Protein 7XH4 (pdb70)

Foldseek 3Di:
DAAAEAEAEAAPVAARAAAVRHQCLPVVADQDPPDDDPCVVCVLFAEEEEEPVVVVVCCVVPVPCDPVQVHAYEYEDPDPDDDDPPGNYHYDYDQPVVVLVVRCVSSVRGHYYHPDAAVNQQSCVLVVNHFKYKYKYRHDDPPDHHGRHPHPDDWDWDWDDKDQGPRRIIITMTGT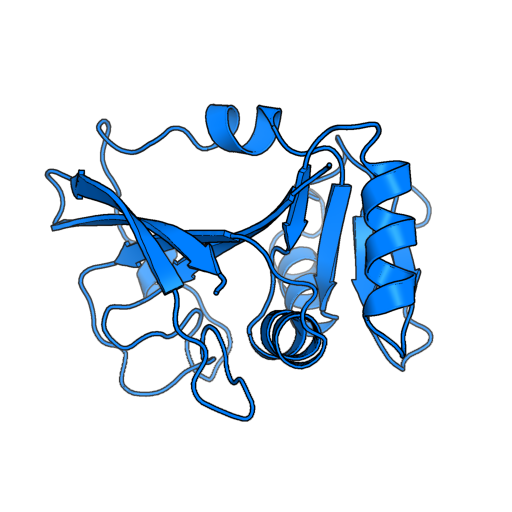D

Secondary structure (DSSP, 8-state):
---EEEEEEEETTSEEE-TTS--HHHHTS---TTSPPHHHHHTTEEEEEEEHHHHHHHHHHSTT--S-TTS-EEEE-SS-----TTS-EEEE-S-HHHHHHHHHHHTTTSEEEEEE-HHHHHHHHHTT---EEEEEEES---SS-EES---SS---EEEEEEEE-TTS-EEEEEEE-

Organism: Pseudomonas fluorescens (NCBI:txid294)

InterPro domains:
  IPR002734 Bacterial bifunctional deaminase-reductase, C-terminal [PF01872] (4-160)
  IPR024072 Dihydrofolate reductase-like domain superfamily [G3DSA:3.40.430.10] (1-170)
  IPR024072 Dihydrofolate reductase-like domain superfamily [SSF53597] (1-171)
  IPR050765 Riboflavin Biosynthesis HTP Reductase [PTHR38011] (3-164)

Structure (mmCIF, N/CA/C/O backbone):
data_7XH4
#
_entry.id   7XH4
#
_cell.length_a   68.727
_cell.length_b   68.727
_cell.length_c   157.286
_cell.angle_alpha   90.000
_cell.angle_beta   90.000
_cell.angle_gamma   120.000
#
_symmetry.space_group_name_H-M   'P 64 2 2'
#
loop_
_entity.id
_entity.type
_entity.pdbx_description
1 polymer 'Uncharacterized protein sfcH'
2 non-polymer 'Safracin A'
3 non-polymer 'NADPH DIHYDRO-NICOTINAMIDE-ADENINE-DINUCLEOTIDE PHOSPHATE'
4 water water
#
loop_
_atom_site.group_PDB
_atom_site.id
_atom_site.type_symbol
_atom_site.label_atom_id
_atom_site.label_alt_id
_atom_site.label_comp_id
_atom_site.label_asym_id
_atom_site.label_entity_id
_atom_site.label_seq_id
_atom_site.pdbx_PDB_ins_code
_atom_site.Cartn_x
_atom_site.Cartn_y
_atom_site.Cartn_z
_atom_site.occupancy
_atom_site.B_iso_or_equiv
_atom_site.auth_seq_id
_atom_site.auth_comp_id
_atom_site.auth_asym_id
_atom_site.auth_atom_id
_atom_site.pdbx_PDB_model_num
ATOM 1 N N . MET A 1 23 ? 41.320 -16.443 -2.548 1.00 57.17 1 MET A N 1
ATOM 2 C CA . MET A 1 23 ? 41.178 -15.130 -3.175 1.00 54.86 1 MET A CA 1
ATOM 3 C C . MET A 1 23 ? 39.707 -14.677 -3.185 1.00 55.11 1 MET A C 1
ATOM 4 O O . MET A 1 23 ? 38.984 -14.896 -2.197 1.00 49.11 1 MET A O 1
ATOM 9 N N . SER A 1 24 ? 39.290 -14.037 -4.285 1.00 51.71 2 SER A N 1
ATOM 10 C CA . SER A 1 24 ? 37.932 -13.518 -4.456 1.00 47.46 2 SER A CA 1
ATOM 11 C C . SER A 1 24 ? 37.084 -14.517 -5.247 1.00 48.97 2 SER A C 1
ATOM 12 O O . SER A 1 24 ? 37.543 -15.055 -6.262 1.00 48.53 2 SER A O 1
ATOM 15 N N . THR A 1 25 ? 35.844 -14.742 -4.793 1.00 41.50 3 THR A N 1
ATOM 16 C CA . THR A 1 25 ? 35.010 -15.857 -5.258 1.00 38.23 3 THR A CA 1
ATOM 17 C C . THR A 1 25 ? 34.138 -15.468 -6.451 1.00 36.26 3 THR A C 1
ATOM 18 O O . THR A 1 25 ? 33.431 -14.453 -6.414 1.00 33.08 3 THR A O 1
ATOM 22 N N . LEU A 1 26 ? 34.166 -16.290 -7.500 1.00 35.63 4 LEU A N 1
ATOM 23 C CA . LEU A 1 26 ? 33.209 -16.164 -8.594 1.00 30.88 4 LEU A CA 1
ATOM 24 C C . LEU A 1 26 ? 32.023 -17.055 -8.245 1.00 33.03 4 LEU A C 1
ATOM 25 O O . LEU A 1 26 ? 32.142 -18.288 -8.261 1.00 33.39 4 LEU A O 1
ATOM 30 N N . VAL A 1 27 ? 30.898 -16.436 -7.879 1.00 25.65 5 VAL A N 1
ATOM 31 C CA . VAL A 1 27 ? 29.734 -17.149 -7.359 1.00 24.21 5 VAL A CA 1
ATOM 32 C C . VAL A 1 27 ? 28.586 -17.028 -8.354 1.00 26.53 5 VAL A C 1
ATOM 33 O O . VAL A 1 27 ? 28.363 -15.960 -8.935 1.00 29.19 5 VAL A O 1
ATOM 37 N N . TYR A 1 28 ? 27.862 -18.129 -8.550 1.00 24.68 6 TYR A N 1
ATOM 38 C CA . TYR A 1 28 ? 26.689 -18.202 -9.419 1.00 23.83 6 TYR A CA 1
ATOM 39 C C . TYR A 1 28 ? 25.474 -18.258 -8.501 1.00 21.96 6 TYR A C 1
ATOM 40 O O . TYR A 1 28 ? 25.097 -19.322 -7.996 1.00 22.80 6 TYR A O 1
ATOM 49 N N . TYR A 1 29 ? 24.885 -17.096 -8.247 1.00 16.88 7 TYR A N 1
ATOM 50 C CA . TYR A 1 29 ? 23.722 -16.997 -7.378 1.00 22.35 7 TYR A CA 1
ATOM 51 C C . TYR A 1 29 ? 22.509 -16.875 -8.283 1.00 24.51 7 TYR A C 1
ATOM 52 O O . TYR A 1 29 ? 22.416 -15.928 -9.078 1.00 19.86 7 TYR A O 1
ATOM 61 N N . VAL A 1 30 ? 21.610 -17.854 -8.202 1.00 22.80 8 VAL A N 1
ATOM 62 C CA . VAL A 1 30 ? 20.559 -18.021 -9.203 1.00 24.93 8 VAL A CA 1
ATOM 63 C C . VAL A 1 30 ? 19.360 -18.693 -8.548 1.00 22.14 8 VAL A C 1
ATOM 64 O O . VAL A 1 30 ? 19.479 -19.333 -7.503 1.00 22.79 8 VAL A O 1
ATOM 68 N N . ALA A 1 31 ? 18.188 -18.519 -9.160 1.00 18.68 9 ALA A N 1
ATOM 69 C CA . ALA A 1 31 ? 16.971 -19.230 -8.785 1.00 22.05 9 ALA A CA 1
ATOM 70 C C . ALA A 1 31 ? 16.574 -20.184 -9.907 1.00 23.36 9 ALA A C 1
ATOM 71 O O . ALA A 1 31 ? 16.586 -19.800 -11.083 1.00 20.42 9 ALA A O 1
ATOM 73 N N . ALA A 1 32 ? 16.205 -21.422 -9.552 1.00 23.44 10 ALA A N 1
ATOM 74 C CA . ALA A 1 32 ? 15.967 -22.459 -10.559 1.00 20.75 10 ALA A CA 1
ATOM 75 C C . ALA A 1 32 ? 14.772 -23.338 -10.191 1.00 24.32 10 ALA A C 1
ATOM 76 O O . ALA A 1 32 ? 14.362 -23.422 -9.031 1.00 21.43 10 ALA A O 1
ATOM 78 N N . THR A 1 33 ? 14.214 -24.008 -11.198 1.00 22.49 11 THR A N 1
ATOM 79 C CA . THR A 1 33 ? 13.117 -24.935 -10.954 1.00 22.03 11 THR A CA 1
ATOM 80 C C . THR A 1 33 ? 13.639 -26.246 -10.364 1.00 21.79 11 THR A C 1
ATOM 81 O O . THR A 1 33 ? 14.843 -26.454 -10.193 1.00 21.08 11 THR A O 1
ATOM 85 N N . LEU A 1 34 ? 12.721 -27.160 -10.051 1.00 23.78 12 LEU A N 1
ATOM 86 C CA . LEU A 1 34 ? 13.164 -28.445 -9.532 1.00 18.44 12 LEU A CA 1
ATOM 87 C C . LEU A 1 34 ? 13.787 -29.298 -10.626 1.00 20.43 12 LEU A C 1
ATOM 88 O O . LEU A 1 34 ? 14.599 -30.176 -10.319 1.00 23.48 12 LEU A O 1
ATOM 93 N N . ASP A 1 35 ? 13.451 -29.055 -11.896 1.00 16.97 13 ASP A N 1
ATOM 94 C CA . ASP A 1 35 ? 14.151 -29.702 -12.995 1.00 23.79 13 ASP A CA 1
ATOM 95 C C . ASP A 1 35 ? 15.248 -28.814 -13.595 1.00 20.17 13 ASP A C 1
ATOM 96 O O . ASP A 1 35 ? 15.605 -28.979 -14.766 1.00 24.47 13 ASP A O 1
ATOM 101 N N . GLY A 1 36 ? 15.802 -27.895 -12.815 1.00 18.99 14 GLY A N 1
ATOM 102 C CA . GLY A 1 36 ? 17.064 -27.260 -13.190 1.00 17.98 14 GLY A CA 1
ATOM 103 C C . GLY A 1 36 ? 16.990 -26.263 -14.321 1.00 22.74 14 GLY A C 1
ATOM 104 O O . GLY A 1 36 ? 17.918 -26.196 -15.142 1.00 22.86 14 GLY A O 1
ATOM 105 N N . TYR A 1 37 ? 15.913 -25.474 -14.377 1.00 24.19 15 TYR A N 1
ATOM 106 C CA . TYR A 1 37 ? 15.701 -24.461 -15.401 1.00 26.06 15 TYR A CA 1
ATOM 107 C C . TYR A 1 37 ? 15.618 -23.083 -14.757 1.00 24.42 15 TYR A C 1
ATOM 108 O O . TYR A 1 37 ? 14.967 -22.910 -13.719 1.00 22.45 15 TYR A O 1
ATOM 117 N N . ILE A 1 38 ? 16.277 -22.098 -15.377 1.00 26.89 16 ILE A N 1
ATOM 118 C CA . ILE A 1 38 ? 16.286 -20.745 -14.829 1.00 24.29 16 ILE A CA 1
ATOM 119 C C . ILE A 1 38 ? 15.360 -19.814 -15.583 1.00 26.75 16 ILE A C 1
ATOM 120 O O . ILE A 1 38 ? 15.208 -18.644 -15.185 1.00 27.66 16 ILE A O 1
ATOM 125 N N . ALA A 1 39 ? 14.706 -20.305 -16.639 1.00 25.41 17 ALA A N 1
ATOM 126 C CA . ALA A 1 39 ? 13.608 -19.605 -17.308 1.00 27.40 17 ALA A CA 1
ATOM 127 C C . ALA A 1 39 ? 12.884 -20.589 -18.212 1.00 23.45 17 ALA A C 1
ATOM 128 O O . ALA A 1 39 ? 13.465 -21.579 -18.668 1.00 22.33 17 ALA A O 1
ATOM 130 N N . THR A 1 40 ? 11.615 -20.290 -18.490 1.00 27.55 18 THR A N 1
ATOM 131 C CA . THR A 1 40 ? 10.934 -21.027 -19.543 1.00 29.70 18 THR A CA 1
ATOM 132 C C . THR A 1 40 ? 11.683 -20.875 -20.872 1.00 37.01 18 THR A C 1
ATOM 133 O O . THR A 1 40 ? 12.545 -20.005 -21.057 1.00 31.39 18 THR A O 1
ATOM 137 N N . GLN A 1 41 ? 11.325 -21.744 -21.811 1.00 33.32 19 GLN A N 1
ATOM 138 C CA . GLN A 1 41 ? 11.907 -21.726 -23.141 1.00 34.52 19 GLN A CA 1
ATOM 139 C C . GLN A 1 41 ? 11.658 -20.389 -23.844 1.00 36.34 19 GLN A C 1
ATOM 140 O O . GLN A 1 41 ? 12.436 -19.994 -24.726 1.00 29.63 19 GLN A O 1
ATOM 146 N N . GLN A 1 42 ? 10.614 -19.670 -23.438 1.00 32.38 20 GLN A N 1
ATOM 147 C CA . GLN A 1 42 ? 10.296 -18.333 -23.930 1.00 37.09 20 GLN A CA 1
ATOM 148 C C . GLN A 1 42 ? 10.909 -17.223 -23.072 1.00 36.29 20 GLN A C 1
ATOM 149 O O . GLN A 1 42 ? 10.481 -16.067 -23.178 1.00 32.67 20 GLN A O 1
ATOM 155 N N . HIS A 1 43 ? 11.876 -17.555 -22.212 1.00 32.96 21 HIS A N 1
ATOM 156 C CA . HIS A 1 43 ? 12.588 -16.575 -21.379 1.00 31.18 21 HIS A CA 1
ATOM 157 C C . HIS A 1 43 ? 11.637 -15.803 -20.459 1.00 32.65 21 HIS A C 1
ATOM 158 O O . HIS A 1 43 ? 11.714 -14.581 -20.327 1.00 32.94 21 HIS A O 1
ATOM 165 N N . LYS A 1 44 ? 10.734 -16.523 -19.804 1.00 30.30 22 LYS A N 1
ATOM 166 C CA . LYS A 1 44 ? 9.792 -15.937 -18.863 1.00 32.38 22 LYS A CA 1
ATOM 167 C C . LYS A 1 44 ? 10.063 -16.483 -17.467 1.00 32.79 22 LYS A C 1
ATOM 168 O O . LYS A 1 44 ? 10.585 -17.590 -17.311 1.00 31.01 22 LYS A O 1
ATOM 174 N N . LEU A 1 45 ? 9.706 -15.699 -16.450 1.00 27.92 23 LEU A N 1
ATOM 175 C CA . LEU A 1 45 ? 9.956 -16.075 -15.062 1.00 30.56 23 LEU A CA 1
ATOM 176 C C . LEU A 1 45 ? 8.691 -16.048 -14.221 1.00 32.25 23 LEU A C 1
ATOM 177 O O . LEU A 1 45 ? 8.763 -15.813 -13.010 1.00 31.36 23 LEU A O 1
ATOM 182 N N . ASP A 1 46 ? 7.536 -16.320 -14.842 1.00 30.65 24 ASP A N 1
ATOM 183 C CA . ASP A 1 46 ? 6.279 -16.355 -14.098 1.00 34.46 24 ASP A CA 1
ATOM 184 C C . ASP A 1 46 ? 6.353 -17.343 -12.931 1.00 34.53 24 ASP A C 1
ATOM 185 O O . ASP A 1 46 ? 5.991 -17.003 -11.796 1.00 34.94 24 ASP A O 1
ATOM 190 N N . TRP A 1 47 ? 6.858 -18.561 -13.181 1.00 30.15 25 TRP A N 1
ATOM 191 C CA . TRP A 1 47 ? 7.041 -19.546 -12.112 1.00 33.09 25 TRP A CA 1
ATOM 192 C C . TRP A 1 47 ? 7.893 -18.999 -10.965 1.00 30.99 25 TRP A C 1
ATOM 193 O O . TRP A 1 47 ? 7.701 -19.381 -9.809 1.00 31.36 25 TRP A O 1
ATOM 204 N N . LEU A 1 48 ? 8.840 -18.113 -11.265 1.00 32.41 26 LEU A N 1
ATOM 205 C CA . LEU A 1 48 ? 9.661 -17.490 -10.229 1.00 31.74 26 LEU A CA 1
ATOM 206 C C . LEU A 1 48 ? 8.930 -16.322 -9.562 1.00 34.58 26 LEU A C 1
ATOM 207 O O . LEU A 1 48 ? 8.576 -16.389 -8.378 1.00 34.14 26 LEU A O 1
ATOM 212 N N . GLU A 1 49 ? 8.674 -15.250 -10.323 1.00 32.72 27 GLU A N 1
ATOM 213 C CA . GLU A 1 49 ? 8.144 -14.010 -9.751 1.00 40.83 27 GLU A CA 1
ATOM 214 C C . GLU A 1 49 ? 6.788 -14.181 -9.073 1.00 39.54 27 GLU A C 1
ATOM 215 O O . GLU A 1 49 ? 6.450 -13.370 -8.203 1.00 45.95 27 GLU A O 1
ATOM 221 N N . ASN A 1 50 ? 6.011 -15.207 -9.431 1.00 37.60 28 ASN A N 1
ATOM 222 C CA . ASN A 1 50 ? 4.695 -15.429 -8.835 1.00 42.72 28 ASN A CA 1
ATOM 223 C C . ASN A 1 50 ? 4.751 -16.278 -7.567 1.00 42.44 28 ASN A C 1
ATOM 224 O O . ASN A 1 50 ? 3.700 -16.653 -7.035 1.00 41.23 28 ASN A O 1
ATOM 229 N N . PHE A 1 51 ? 5.944 -16.599 -7.083 1.00 40.70 29 PHE A N 1
ATOM 230 C CA . PHE A 1 51 ? 6.117 -17.489 -5.948 1.00 37.50 29 PHE A CA 1
ATOM 231 C C . PHE A 1 51 ? 6.637 -16.703 -4.748 1.00 36.86 29 PHE A C 1
ATOM 232 O O . PHE A 1 51 ? 7.616 -15.956 -4.862 1.00 33.65 29 PHE A O 1
ATOM 240 N N . ALA A 1 52 ? 5.986 -16.879 -3.598 1.00 34.79 30 ALA A N 1
ATOM 241 C CA . ALA A 1 52 ? 6.345 -16.156 -2.378 1.00 34.96 30 ALA A CA 1
ATOM 242 C C . ALA A 1 52 ? 7.368 -16.990 -1.611 1.00 35.47 30 ALA A C 1
ATOM 243 O O . ALA A 1 52 ? 7.029 -18.025 -1.028 1.00 31.97 30 ALA A O 1
ATOM 245 N N . LEU A 1 53 ? 8.636 -16.553 -1.635 1.00 27.77 31 LEU A N 1
ATOM 246 C CA . LEU A 1 53 ? 9.687 -17.316 -0.971 1.00 33.57 31 LEU A CA 1
ATOM 247 C C . LEU A 1 53 ? 9.395 -17.474 0.508 1.00 34.63 31 LEU A C 1
ATOM 248 O O . LEU A 1 53 ? 9.593 -18.558 1.078 1.00 32.53 31 LEU A O 1
ATOM 253 N N . GLY A 1 54 ? 8.946 -16.406 1.152 1.00 26.75 32 GLY A N 1
ATOM 254 C CA . GLY A 1 54 ? 8.694 -16.409 2.567 1.00 33.84 32 GLY A CA 1
ATOM 255 C C . GLY A 1 54 ? 9.722 -15.594 3.351 1.00 41.91 32 GLY A C 1
ATOM 256 O O . GLY A 1 54 ? 10.844 -15.343 2.882 1.00 38.10 32 GLY A O 1
ATOM 257 N N . ASP A 1 55 ? 9.317 -15.210 4.559 1.00 43.10 33 ASP A N 1
ATOM 258 C CA . ASP A 1 55 ? 10.150 -14.399 5.450 1.00 45.95 33 ASP A CA 1
ATOM 259 C C . ASP A 1 55 ? 11.437 -15.103 5.854 1.00 43.35 33 ASP A C 1
ATOM 260 O O . ASP A 1 55 ? 12.437 -14.438 6.157 1.00 42.55 33 ASP A O 1
ATOM 265 N N . ASP A 1 56 ? 11.430 -16.435 5.902 1.00 38.79 34 ASP A N 1
ATOM 266 C CA . ASP A 1 56 ? 12.588 -17.168 6.385 1.00 37.81 34 ASP A CA 1
ATOM 267 C C . ASP A 1 56 ? 13.657 -17.362 5.315 1.00 35.35 34 ASP A C 1
ATOM 268 O O . ASP A 1 56 ? 14.624 -18.093 5.562 1.00 30.95 34 ASP A O 1
ATOM 273 N N . ALA A 1 57 ? 13.517 -16.723 4.152 1.00 35.13 35 ALA A N 1
ATOM 274 C CA . ALA A 1 57 ? 14.526 -16.834 3.108 1.00 33.30 35 ALA A CA 1
ATOM 275 C C . ALA A 1 57 ? 15.755 -16.005 3.464 1.00 31.71 35 ALA A C 1
ATOM 276 O O . ALA A 1 57 ? 15.689 -15.055 4.245 1.00 38.01 35 ALA A O 1
ATOM 278 N N . THR A 1 58 ? 16.894 -16.384 2.892 1.00 31.48 36 THR A N 1
ATOM 279 C CA . THR A 1 58 ? 18.089 -15.560 3.028 1.00 34.50 36 THR A CA 1
ATOM 280 C C . THR A 1 58 ? 17.872 -14.239 2.299 1.00 33.88 36 THR A C 1
ATOM 281 O O . THR A 1 58 ? 17.507 -14.230 1.119 1.00 33.24 36 THR A O 1
ATOM 285 N N . ALA A 1 59 ? 18.090 -13.126 3.003 1.00 36.46 37 ALA A N 1
ATOM 286 C CA . ALA A 1 59 ? 17.812 -11.805 2.437 1.00 36.81 37 ALA A CA 1
ATOM 287 C C . ALA A 1 59 ? 18.671 -11.539 1.208 1.00 29.61 37 ALA A C 1
ATOM 288 O O . ALA A 1 59 ? 19.867 -11.835 1.181 1.00 30.83 37 ALA A O 1
ATOM 290 N N . TYR A 1 60 ? 18.042 -10.982 0.177 1.00 33.89 38 TYR A N 1
ATOM 291 C CA . TYR A 1 60 ? 18.788 -10.599 -1.015 1.00 35.76 38 TYR A CA 1
ATOM 292 C C . TYR A 1 60 ? 19.939 -9.647 -0.669 1.00 30.38 38 TYR A C 1
ATOM 293 O O . TYR A 1 60 ? 21.071 -9.842 -1.124 1.00 28.42 38 TYR A O 1
ATOM 302 N N . ASP A 1 61 ? 19.666 -8.623 0.158 1.00 35.35 39 ASP A N 1
ATOM 303 C CA . ASP A 1 61 ? 20.686 -7.630 0.517 1.00 31.73 39 ASP A CA 1
ATOM 304 C C . ASP A 1 61 ? 21.927 -8.289 1.099 1.00 33.96 39 ASP A C 1
ATOM 305 O O . ASP A 1 61 ? 23.058 -7.917 0.749 1.00 35.81 39 ASP A O 1
ATOM 310 N N . ASP A 1 62 ? 21.737 -9.259 2.007 1.00 33.01 40 ASP A N 1
ATOM 311 C CA . ASP A 1 62 ? 22.876 -9.872 2.690 1.00 29.36 40 ASP A CA 1
ATOM 312 C C . ASP A 1 62 ? 23.794 -10.575 1.701 1.00 31.04 40 ASP A C 1
ATOM 313 O O . ASP A 1 62 ? 25.014 -10.586 1.892 1.00 36.13 40 ASP A O 1
ATOM 318 N N . PHE A 1 63 ? 23.234 -11.171 0.638 1.00 33.64 41 PHE A N 1
ATOM 319 C CA . PHE A 1 63 ? 24.095 -11.726 -0.403 1.00 30.58 41 PHE A CA 1
ATOM 320 C C . PHE A 1 63 ? 24.715 -10.620 -1.247 1.00 29.03 41 PHE A C 1
ATOM 321 O O . PHE A 1 63 ? 25.916 -10.665 -1.563 1.00 26.90 41 PHE A O 1
ATOM 329 N N . TYR A 1 64 ? 23.903 -9.630 -1.643 1.00 27.31 42 TYR A N 1
ATOM 330 C CA . TYR A 1 64 ? 24.389 -8.596 -2.557 1.00 33.62 42 TYR A CA 1
ATOM 331 C C . TYR A 1 64 ? 25.476 -7.741 -1.908 1.00 23.02 42 TYR A C 1
ATOM 332 O O . TYR A 1 64 ? 26.417 -7.320 -2.584 1.00 24.48 42 TYR A O 1
ATOM 341 N N . GLN A 1 65 ? 25.374 -7.497 -0.595 1.00 25.61 43 GLN A N 1
ATOM 342 C CA . GLN A 1 65 ? 26.460 -6.841 0.142 1.00 30.84 43 GLN A CA 1
ATOM 343 C C . GLN A 1 65 ? 27.831 -7.478 -0.124 1.00 33.46 43 GLN A C 1
ATOM 344 O O . GLN A 1 65 ? 28.839 -6.765 -0.144 1.00 30.12 43 GLN A O 1
ATOM 350 N N . THR A 1 66 ? 27.901 -8.808 -0.329 1.00 26.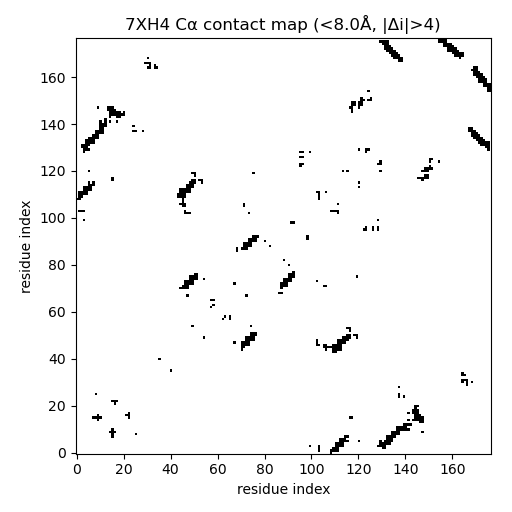88 44 THR A N 1
ATOM 351 C CA . THR A 1 66 ? 29.201 -9.451 -0.550 1.00 23.64 44 THR A CA 1
ATOM 352 C C . THR A 1 66 ? 29.718 -9.286 -1.979 1.00 26.22 44 THR A C 1
ATOM 353 O O . THR A 1 66 ? 30.827 -9.730 -2.273 1.00 28.54 44 THR A O 1
ATOM 357 N N . ILE A 1 67 ? 28.970 -8.626 -2.864 1.00 28.70 45 ILE A N 1
ATOM 358 C CA . ILE A 1 67 ? 29.270 -8.582 -4.292 1.00 26.66 45 ILE A CA 1
ATOM 359 C C . ILE A 1 67 ? 29.958 -7.258 -4.624 1.00 31.67 45 ILE A C 1
ATOM 360 O O . ILE A 1 67 ? 29.553 -6.194 -4.136 1.00 34.21 45 ILE A O 1
ATOM 365 N N . GLY A 1 68 ? 30.983 -7.314 -5.480 1.00 30.18 46 GLY A N 1
ATOM 366 C CA . GLY A 1 68 ? 31.700 -6.125 -5.897 1.00 25.66 46 GLY A CA 1
ATOM 367 C C . GLY A 1 68 ? 31.674 -5.900 -7.394 1.00 32.69 46 GLY A C 1
ATOM 368 O O . GLY A 1 68 ? 31.949 -4.796 -7.888 1.00 32.59 46 GLY A O 1
ATOM 369 N N . ALA A 1 69 ? 31.330 -6.953 -8.129 1.00 28.12 47 ALA A N 1
ATOM 370 C CA . ALA A 1 69 ? 31.098 -6.855 -9.561 1.00 29.40 47 ALA A CA 1
ATOM 371 C C . ALA A 1 69 ? 30.033 -7.881 -9.950 1.00 32.62 47 ALA A C 1
ATOM 372 O O . ALA A 1 69 ? 29.785 -8.850 -9.224 1.00 26.40 47 ALA A O 1
ATOM 374 N N . VAL A 1 70 ? 29.382 -7.650 -11.095 1.00 32.92 48 VAL A N 1
ATOM 375 C CA . VAL A 1 70 ? 28.477 -8.634 -11.687 1.00 26.75 48 VAL A CA 1
ATOM 376 C C . VAL A 1 70 ? 28.974 -8.947 -13.089 1.00 29.77 48 VAL A C 1
ATOM 377 O O . VAL A 1 70 ? 29.562 -8.081 -13.750 1.00 32.46 48 VAL A O 1
ATOM 381 N N . VAL A 1 71 ? 28.813 -10.217 -13.502 1.00 31.18 49 VAL A N 1
ATOM 382 C CA . VAL A 1 71 ? 29.037 -10.689 -14.868 1.00 29.49 49 VAL A CA 1
ATOM 383 C C . VAL A 1 71 ? 27.760 -11.356 -15.389 1.00 33.06 49 VAL A C 1
ATOM 384 O O . VAL A 1 71 ? 26.990 -11.954 -14.630 1.00 30.85 49 VAL A O 1
ATOM 388 N N . MET A 1 72 ? 27.560 -11.262 -16.706 1.00 30.91 50 MET A N 1
ATOM 389 C CA . MET A 1 72 ? 26.319 -11.589 -17.398 1.00 29.07 50 MET A CA 1
ATOM 390 C C . MET A 1 72 ? 26.627 -11.954 -18.831 1.00 33.39 50 MET A C 1
ATOM 391 O O . MET A 1 72 ? 27.552 -11.397 -19.435 1.00 33.84 50 MET A O 1
ATOM 396 N N . GLY A 1 73 ? 25.768 -12.822 -19.400 1.00 33.56 51 GLY A N 1
ATOM 397 C CA . GLY A 1 73 ? 25.677 -12.964 -20.839 1.00 33.40 51 GLY A CA 1
ATOM 398 C C . GLY A 1 73 ? 24.670 -11.985 -21.451 1.00 31.25 51 GLY A C 1
ATOM 399 O O . GLY A 1 73 ? 23.848 -11.384 -20.761 1.00 26.27 51 GLY A O 1
ATOM 400 N N . SER A 1 74 ? 24.741 -11.856 -22.782 1.00 35.26 52 SER A N 1
ATOM 401 C CA . SER A 1 74 ? 23.972 -10.824 -23.473 1.00 35.61 52 SER A CA 1
ATOM 402 C C . SER A 1 74 ? 22.475 -11.075 -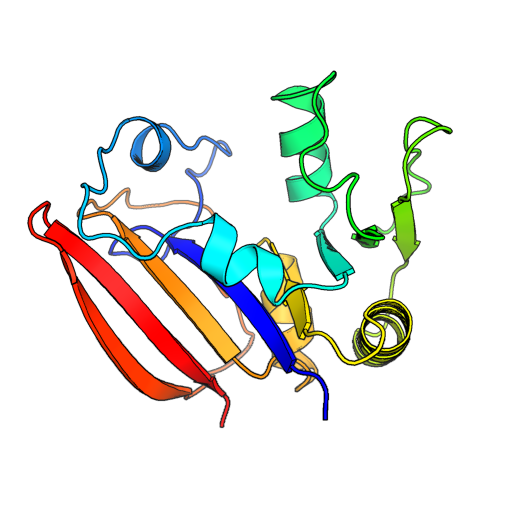23.389 1.00 35.49 52 SER A C 1
ATOM 403 O O . SER A 1 74 ? 21.689 -10.115 -23.342 1.00 35.86 52 SER A O 1
ATOM 406 N N . GLN A 1 75 ? 22.056 -12.346 -23.344 1.00 35.28 53 GLN A N 1
ATOM 407 C CA . GLN A 1 75 ? 20.628 -12.639 -23.265 1.00 31.27 53 GLN A CA 1
ATOM 408 C C . GLN A 1 75 ? 20.044 -12.186 -21.937 1.00 31.17 53 GLN A C 1
ATOM 409 O O . GLN A 1 75 ? 18.924 -11.658 -21.893 1.00 32.22 53 GLN A O 1
ATOM 415 N N . THR A 1 76 ? 20.772 -12.408 -20.834 1.00 30.01 54 THR A N 1
ATOM 416 C CA . THR A 1 76 ? 20.308 -11.917 -19.535 1.00 29.65 54 THR A CA 1
ATOM 417 C C . THR A 1 76 ? 20.337 -10.389 -19.476 1.00 30.46 54 THR A C 1
ATOM 418 O O . THR A 1 76 ? 19.442 -9.767 -18.891 1.00 28.97 54 THR A O 1
ATOM 422 N N . TYR A 1 77 ? 21.364 -9.769 -20.069 1.00 28.73 55 TYR A N 1
ATOM 423 C CA . TYR A 1 77 ? 21.410 -8.310 -20.157 1.00 36.39 55 TYR A CA 1
ATOM 424 C C . TYR A 1 77 ? 20.170 -7.764 -20.854 1.00 35.13 55 TYR A C 1
ATOM 425 O O . TYR A 1 77 ? 19.519 -6.836 -20.354 1.00 36.15 55 TYR A O 1
ATOM 434 N N . GLU A 1 78 ? 19.826 -8.331 -22.018 1.00 34.61 56 GLU A N 1
ATOM 435 C CA . GLU A 1 78 ? 18.681 -7.826 -22.771 1.00 33.39 56 GLU A CA 1
ATOM 436 C C . GLU A 1 78 ? 17.379 -8.063 -22.028 1.00 34.73 56 GLU A C 1
ATOM 437 O O . GLU A 1 78 ? 16.456 -7.243 -22.119 1.00 36.50 56 GLU A O 1
ATOM 443 N N . TRP A 1 79 ? 17.292 -9.157 -21.266 1.00 31.52 57 TRP A N 1
ATOM 444 C CA . TRP A 1 79 ? 16.103 -9.386 -20.456 1.00 31.29 5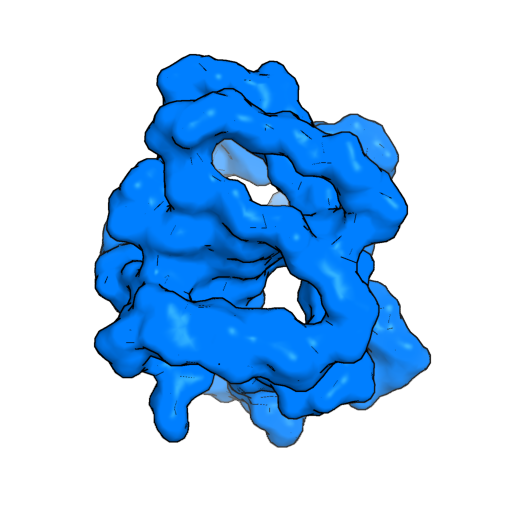7 TRP A CA 1
ATOM 445 C C . TRP A 1 79 ? 15.912 -8.275 -19.433 1.00 35.63 57 TRP A C 1
ATOM 446 O O . TRP A 1 79 ? 14.783 -7.824 -19.196 1.00 35.97 57 TRP A O 1
ATOM 457 N N . ILE A 1 80 ? 16.997 -7.829 -18.797 1.00 36.48 58 ILE A N 1
ATOM 458 C CA . ILE A 1 80 ? 16.845 -6.838 -17.736 1.00 34.70 58 ILE A CA 1
ATOM 459 C C . ILE A 1 80 ? 16.478 -5.485 -18.332 1.00 40.40 58 ILE A C 1
ATOM 460 O O . ILE A 1 80 ? 15.620 -4.763 -17.802 1.00 32.30 58 ILE A O 1
ATOM 465 N N . MET A 1 81 ? 17.097 -5.137 -19.464 1.00 39.60 59 MET A N 1
ATOM 466 C CA . MET A 1 81 ? 16.831 -3.845 -20.085 1.00 37.86 59 MET A CA 1
ATOM 467 C C . MET A 1 81 ? 15.428 -3.789 -20.675 1.00 39.81 59 MET A C 1
ATOM 468 O O . MET A 1 81 ? 14.750 -2.762 -20.571 1.00 39.51 59 MET A O 1
ATOM 473 N N . SER A 1 82 ? 14.951 -4.896 -21.256 1.00 39.30 60 SER A N 1
ATOM 474 C CA . SER A 1 82 ? 13.577 -4.908 -21.746 1.00 38.33 60 SER A CA 1
ATOM 475 C C . SER A 1 82 ? 12.560 -4.968 -20.600 1.00 41.13 60 SER A C 1
ATOM 476 O O . SER A 1 82 ? 11.468 -4.394 -20.720 1.00 42.66 60 SER A O 1
ATOM 479 N N . ASN A 1 83 ? 12.904 -5.594 -19.465 1.00 37.23 61 ASN A N 1
ATOM 480 C CA . ASN A 1 83 ? 11.939 -5.764 -18.381 1.00 35.00 61 ASN A CA 1
ATOM 481 C C . ASN A 1 83 ? 12.025 -4.713 -17.280 1.00 44.08 61 ASN A C 1
ATOM 482 O O . ASN A 1 83 ? 11.030 -4.500 -16.576 1.00 49.76 61 ASN A O 1
ATOM 487 N N . ALA A 1 84 ? 13.177 -4.075 -17.093 1.00 39.67 62 ALA A N 1
ATOM 488 C CA . ALA A 1 84 ? 13.301 -2.908 -16.217 1.00 43.30 62 ALA A CA 1
ATOM 489 C C . ALA A 1 84 ? 14.161 -1.883 -16.949 1.00 46.52 62 ALA A C 1
ATOM 490 O O . ALA A 1 84 ? 15.361 -1.728 -16.676 1.00 44.98 62 ALA A O 1
ATOM 492 N N . PRO A 1 85 ? 13.582 -1.174 -17.923 1.00 49.26 63 PRO A N 1
ATOM 493 C CA . PRO A 1 85 ? 14.408 -0.273 -18.744 1.00 47.97 63 PRO A CA 1
ATOM 494 C C . PRO A 1 85 ? 14.911 0.945 -17.993 1.00 48.29 63 PRO A C 1
ATOM 495 O O . PRO A 1 85 ? 16.000 1.438 -18.318 1.00 53.72 63 PRO A O 1
ATOM 499 N N . ASP A 1 86 ? 14.174 1.438 -16.998 1.00 44.04 64 ASP A N 1
ATOM 500 C CA . ASP A 1 86 ? 14.578 2.628 -16.256 1.00 50.45 64 ASP A CA 1
ATOM 501 C C . ASP A 1 86 ? 15.151 2.316 -14.879 1.00 49.39 64 ASP A C 1
ATOM 502 O O . ASP A 1 86 ? 15.445 3.243 -14.120 1.00 51.38 64 ASP A O 1
ATOM 507 N N . ASP A 1 87 ? 15.322 1.041 -14.534 1.00 45.17 65 ASP A N 1
ATOM 508 C CA . ASP A 1 87 ? 15.707 0.635 -13.197 1.00 38.89 65 ASP A CA 1
ATOM 509 C C . ASP A 1 87 ? 16.747 -0.485 -13.309 1.00 39.27 65 ASP A C 1
ATOM 510 O O . ASP A 1 87 ? 16.509 -1.645 -12.987 1.00 39.50 65 ASP A O 1
ATOM 515 N N . TRP A 1 88 ? 17.914 -0.145 -13.819 1.00 37.33 66 TRP A N 1
ATOM 516 C CA . TRP A 1 88 ? 19.034 -1.062 -13.754 1.00 38.26 66 TRP A CA 1
ATOM 517 C C . TRP A 1 88 ? 19.257 -1.480 -12.292 1.00 36.05 66 TRP A C 1
ATOM 518 O O . TRP A 1 88 ? 19.202 -0.628 -11.402 1.00 38.82 66 TRP A O 1
ATOM 529 N N . PRO A 1 89 ? 19.453 -2.773 -12.019 1.00 38.40 67 PRO A N 1
ATOM 530 C CA . PRO A 1 89 ? 19.512 -3.226 -10.619 1.00 33.30 67 PRO A CA 1
ATOM 531 C C . PRO A 1 89 ? 20.900 -3.196 -10.020 1.00 30.51 67 PRO A C 1
ATOM 532 O O . PRO A 1 89 ? 21.032 -3.266 -8.794 1.00 31.43 67 PRO A O 1
ATOM 536 N N . TYR A 1 90 ? 21.930 -3.133 -10.861 1.00 28.53 68 TYR A N 1
ATOM 537 C CA . TYR A 1 90 ? 23.323 -3.179 -10.418 1.00 36.15 68 TYR A CA 1
ATOM 538 C C . TYR A 1 90 ? 24.075 -1.863 -10.662 1.00 36.22 68 TYR A C 1
ATOM 539 O O . TYR A 1 90 ? 25.247 -1.864 -11.037 1.00 32.31 68 TYR A O 1
ATOM 548 N N . GLN A 1 91 ? 23.422 -0.720 -10.429 1.00 34.63 69 GLN A N 1
ATOM 549 C CA . GLN A 1 91 ? 24.137 0.553 -10.507 1.00 38.94 69 GLN A CA 1
ATOM 550 C C . GLN A 1 91 ? 25.204 0.687 -9.431 1.00 40.79 69 GLN A C 1
ATOM 551 O O . GLN A 1 91 ? 26.179 1.427 -9.624 1.00 39.90 69 GLN A O 1
ATOM 557 N N . ASP A 1 92 ? 25.034 -0.017 -8.308 1.00 42.43 70 ASP A N 1
ATOM 558 C CA . ASP A 1 92 ? 25.950 0.001 -7.175 1.00 43.26 70 ASP A CA 1
ATOM 559 C C . ASP A 1 92 ? 27.282 -0.689 -7.443 1.00 42.34 70 ASP A C 1
ATOM 560 O O . ASP A 1 92 ? 28.182 -0.547 -6.610 1.00 42.87 70 ASP A O 1
ATOM 565 N N . VAL A 1 93 ? 27.446 -1.405 -8.561 1.00 38.63 71 VAL A N 1
ATOM 566 C CA . VAL A 1 93 ? 28.683 -2.143 -8.859 1.00 34.12 71 VAL A CA 1
ATOM 567 C C . VAL A 1 93 ? 29.003 -2.065 -10.346 1.00 30.41 71 VAL A C 1
ATOM 568 O O . VAL A 1 93 ? 28.085 -1.939 -11.166 1.00 32.00 71 VAL A O 1
ATOM 572 N N . PRO A 1 94 ? 30.270 -2.188 -10.747 1.00 33.32 72 PRO A N 1
ATOM 573 C CA . PRO A 1 94 ? 30.573 -2.397 -12.172 1.00 31.02 72 PRO A CA 1
ATOM 574 C C . PRO A 1 94 ? 29.976 -3.698 -12.698 1.00 36.28 72 PRO A C 1
ATOM 575 O O . PRO A 1 94 ? 29.753 -4.654 -11.949 1.00 30.03 72 PRO A O 1
ATOM 579 N N . ALA A 1 95 ? 29.757 -3.732 -14.018 1.00 37.85 73 ALA A N 1
ATOM 580 C CA . ALA A 1 95 ? 29.005 -4.786 -14.691 1.00 34.91 73 ALA A CA 1
ATOM 581 C C . ALA A 1 95 ? 29.692 -5.148 -15.996 1.00 34.94 73 ALA A C 1
ATOM 582 O O . ALA A 1 95 ? 29.993 -4.259 -16.797 1.00 37.86 73 ALA A O 1
ATOM 584 N N . PHE A 1 96 ? 29.905 -6.448 -16.222 1.00 33.71 74 PHE A N 1
ATOM 585 C CA . PHE A 1 96 ? 30.522 -6.965 -17.442 1.00 34.12 74 PHE A CA 1
ATOM 586 C C . PHE A 1 96 ? 29.541 -7.870 -18.184 1.00 35.52 74 PHE A C 1
ATOM 587 O O . PHE A 1 96 ? 29.092 -8.887 -17.647 1.00 35.29 74 PHE A O 1
ATOM 595 N N . VAL A 1 97 ? 29.220 -7.506 -19.420 1.00 35.50 75 VAL A N 1
ATOM 596 C CA . VAL A 1 97 ? 28.283 -8.244 -20.255 1.00 34.41 75 VAL A CA 1
ATOM 597 C C . VAL A 1 97 ? 29.083 -8.892 -21.372 1.00 39.95 75 VAL A C 1
ATOM 598 O O . VAL A 1 97 ? 29.889 -8.224 -22.032 1.00 37.82 75 VAL A O 1
ATOM 602 N N . MET A 1 98 ? 28.886 -10.191 -21.570 1.00 37.88 76 MET A N 1
ATOM 603 C CA . MET A 1 98 ? 29.600 -10.885 -22.627 1.00 35.52 76 MET A CA 1
ATOM 604 C C . MET A 1 98 ? 28.752 -10.957 -23.882 1.00 38.37 76 MET A C 1
ATOM 605 O O . MET A 1 98 ? 27.536 -11.168 -23.822 1.00 41.76 76 MET A O 1
ATOM 610 N N . SER A 1 99 ? 29.399 -10.758 -25.022 1.00 39.80 77 SER A N 1
ATOM 611 C CA . SER A 1 99 ? 28.711 -10.853 -26.296 1.00 41.63 77 SER A CA 1
ATOM 612 C C . SER A 1 99 ? 29.741 -10.833 -27.400 1.00 46.80 77 SER A C 1
ATOM 613 O O . SER A 1 99 ? 30.878 -10.387 -27.214 1.00 47.94 77 SER A O 1
ATOM 616 N N . ASN A 1 100 ? 29.313 -11.309 -28.559 1.00 50.33 78 ASN A N 1
ATOM 617 C CA . ASN A 1 100 ? 30.068 -11.169 -29.788 1.00 50.41 78 ASN A CA 1
ATOM 618 C C . ASN A 1 100 ? 29.542 -10.024 -30.649 1.00 48.48 78 ASN A C 1
ATOM 619 O O . ASN A 1 100 ? 30.121 -9.750 -31.702 1.00 50.92 78 ASN A O 1
ATOM 624 N N . ARG A 1 101 ? 28.458 -9.356 -30.234 1.00 47.74 79 ARG A N 1
ATOM 625 C CA . ARG A 1 101 ? 28.071 -8.112 -30.886 1.00 53.67 79 ARG A CA 1
ATOM 626 C C . ARG A 1 101 ? 28.899 -6.940 -30.395 1.00 51.84 79 ARG A C 1
ATOM 627 O O . ARG A 1 101 ? 29.526 -6.977 -29.334 1.00 48.74 79 ARG A O 1
ATOM 635 N N . ASP A 1 102 ? 28.809 -5.854 -31.164 1.00 54.29 80 ASP A N 1
ATOM 636 C CA . ASP A 1 102 ? 29.107 -4.517 -30.662 1.00 51.95 80 ASP A CA 1
ATOM 637 C C . ASP A 1 102 ? 27.816 -3.928 -30.087 1.00 51.89 80 ASP A C 1
ATOM 638 O O . ASP A 1 102 ? 27.138 -3.075 -30.670 1.00 51.12 80 ASP A O 1
ATOM 643 N N . LEU A 1 103 ? 27.465 -4.439 -28.914 1.00 46.69 81 LEU A N 1
ATOM 644 C CA . LEU A 1 103 ? 26.294 -3.956 -28.206 1.00 48.53 81 LEU A CA 1
ATOM 645 C C . LEU A 1 103 ? 26.587 -2.628 -27.506 1.00 48.24 81 LEU A C 1
ATOM 646 O O . LEU A 1 103 ? 27.740 -2.259 -27.265 1.00 46.31 81 LEU A O 1
ATOM 651 N N . SER A 1 104 ? 25.516 -1.918 -27.159 1.00 45.04 82 SER A N 1
ATOM 652 C CA . SER A 1 104 ? 25.632 -0.639 -26.483 1.00 42.21 82 SER A CA 1
ATOM 653 C C . SER A 1 104 ? 24.725 -0.592 -25.266 1.00 48.78 82 SER A C 1
ATOM 654 O O . SER A 1 104 ? 23.567 -1.030 -25.312 1.00 50.34 82 SER A O 1
ATOM 657 N N . ALA A 1 105 ? 25.259 -0.054 -24.197 1.00 46.24 83 ALA A N 1
ATOM 658 C CA . ALA A 1 105 ? 24.580 0.282 -22.968 1.00 41.03 83 ALA A CA 1
ATOM 659 C C . ALA A 1 105 ? 24.322 1.781 -22.913 1.00 42.49 83 ALA A C 1
ATOM 660 O O . ALA A 1 105 ? 25.110 2.567 -23.450 1.00 40.09 83 ALA A O 1
ATOM 662 N N . PRO A 1 106 ? 23.212 2.189 -22.281 1.00 40.01 84 PRO A N 1
ATOM 663 C CA . PRO A 1 106 ? 23.028 3.607 -21.926 1.00 41.29 84 PRO A CA 1
ATOM 664 C C . PRO A 1 106 ? 24.299 4.205 -21.342 1.00 39.93 84 PRO A C 1
ATOM 665 O O . PRO A 1 106 ? 24.869 3.649 -20.395 1.00 40.75 84 PRO A O 1
ATOM 669 N N . ALA A 1 107 ? 24.752 5.337 -21.891 1.00 40.26 85 ALA A N 1
ATOM 670 C CA . ALA A 1 107 ? 26.113 5.797 -21.629 1.00 40.72 85 ALA A CA 1
ATOM 671 C C . ALA A 1 107 ? 26.348 6.160 -20.168 1.00 41.96 85 ALA A C 1
ATOM 672 O O . ALA A 1 107 ? 27.507 6.354 -19.774 1.00 42.17 85 ALA A O 1
ATOM 674 N N . ASN A 1 108 ? 25.288 6.209 -19.359 1.00 40.11 86 ASN A N 1
ATOM 675 C CA . ASN A 1 108 ? 25.346 6.550 -17.942 1.00 42.64 86 ASN A CA 1
ATOM 676 C C . ASN A 1 108 ? 25.575 5.347 -17.013 1.00 42.26 86 ASN A C 1
ATOM 677 O O . ASN A 1 108 ? 25.666 5.535 -15.796 1.00 41.02 86 ASN A O 1
ATOM 682 N N . LEU A 1 109 ? 25.650 4.124 -17.526 1.00 41.52 87 LEU A N 1
ATOM 683 C CA . LEU A 1 109 ? 25.700 2.946 -16.668 1.00 37.93 87 LEU A CA 1
ATOM 684 C C . LEU A 1 109 ? 27.081 2.308 -16.709 1.00 34.44 87 LEU A C 1
ATOM 685 O O . LEU A 1 109 ? 27.700 2.221 -17.773 1.00 38.35 87 LEU A O 1
ATOM 690 N N . ASP A 1 110 ? 27.544 1.840 -15.545 1.00 36.75 88 ASP A N 1
ATOM 691 C CA . ASP A 1 110 ? 28.819 1.125 -15.410 1.00 37.49 88 ASP A CA 1
ATOM 692 C C . ASP A 1 110 ? 28.687 -0.260 -16.044 1.00 37.93 88 ASP A C 1
ATOM 693 O O . ASP A 1 110 ? 28.434 -1.271 -15.377 1.00 35.29 88 ASP A O 1
ATOM 698 N N . ILE A 1 111 ? 28.857 -0.305 -17.367 1.00 33.38 89 ILE A N 1
ATOM 699 C CA . ILE A 1 111 ? 28.670 -1.533 -18.126 1.00 33.25 89 ILE A CA 1
ATOM 700 C C . ILE A 1 111 ? 29.795 -1.647 -19.133 1.00 35.31 89 ILE A C 1
ATOM 701 O O . ILE A 1 111 ? 29.984 -0.754 -19.964 1.00 35.41 89 ILE A O 1
ATOM 706 N N . THR A 1 112 ? 30.516 -2.756 -19.086 1.00 31.96 90 THR A N 1
ATOM 707 C CA . THR A 1 112 ? 31.560 -3.047 -20.051 1.00 32.95 90 THR A CA 1
ATOM 708 C C . THR A 1 112 ? 31.186 -4.298 -20.836 1.00 39.19 90 THR A C 1
ATOM 709 O O . THR A 1 112 ? 30.633 -5.249 -20.279 1.00 37.78 90 THR A O 1
ATOM 713 N N . PHE A 1 113 ? 31.501 -4.302 -22.129 1.00 39.71 91 PHE A N 1
ATOM 714 C CA . PHE A 1 113 ? 31.254 -5.445 -23.000 1.00 35.10 91 PHE A CA 1
ATOM 715 C C . PHE A 1 113 ? 32.587 -6.125 -23.273 1.00 38.83 91 PHE A C 1
ATOM 716 O O . PHE A 1 113 ? 33.524 -5.480 -23.756 1.00 41.33 91 PHE A O 1
ATOM 724 N N . LEU A 1 114 ? 32.684 -7.410 -22.930 1.00 34.69 92 LEU A N 1
ATOM 725 C CA . LEU A 1 114 ? 33.872 -8.225 -23.172 1.00 36.83 92 LEU A CA 1
ATOM 726 C C . LEU A 1 114 ? 33.461 -9.496 -23.920 1.00 42.86 92 LEU A C 1
ATOM 727 O O . LEU A 1 114 ? 32.277 -9.730 -24.187 1.00 39.44 92 LEU A O 1
ATOM 732 N N . ARG A 1 115 ? 34.444 -10.323 -24.267 1.00 41.45 93 ARG A N 1
ATOM 733 C CA . ARG A 1 115 ? 34.172 -11.542 -25.021 1.00 43.60 93 ARG A CA 1
ATOM 734 C C . ARG A 1 115 ? 35.400 -12.441 -24.981 1.00 44.83 93 ARG A C 1
ATOM 735 O O . ARG A 1 115 ? 36.486 -12.026 -24.569 1.00 51.55 93 ARG A O 1
ATOM 743 N N . GLY A 1 116 ? 35.207 -13.684 -25.427 1.00 50.00 94 GLY A N 1
ATOM 744 C CA . GLY A 1 116 ? 36.297 -14.631 -25.595 1.00 47.90 94 GLY A CA 1
ATOM 745 C C . GLY A 1 116 ? 36.610 -15.475 -24.372 1.00 50.38 94 GLY A C 1
ATOM 746 O O . GLY A 1 116 ? 35.712 -15.883 -23.623 1.00 47.03 94 GLY A O 1
ATOM 747 N N . ASP A 1 117 ? 37.899 -15.744 -24.178 1.00 54.38 95 ASP A N 1
ATOM 748 C CA . ASP A 1 117 ? 38.367 -16.559 -23.063 1.00 53.14 95 ASP A CA 1
ATOM 749 C C . ASP A 1 117 ? 37.782 -16.086 -21.731 1.00 52.52 95 ASP A C 1
ATOM 750 O O . ASP A 1 117 ? 37.798 -14.891 -21.406 1.00 44.83 95 ASP A O 1
ATOM 755 N N . ALA A 1 118 ? 37.268 -17.046 -20.959 1.00 52.81 96 ALA A N 1
ATOM 756 C CA . ALA A 1 118 ? 36.621 -16.754 -19.687 1.00 45.26 96 ALA A CA 1
ATOM 757 C C . ALA A 1 118 ? 37.614 -16.472 -18.569 1.00 40.27 96 ALA A C 1
ATOM 758 O O . ALA A 1 118 ? 37.223 -15.897 -17.545 1.00 37.55 96 ALA A O 1
ATOM 760 N N . SER A 1 119 ? 38.875 -16.877 -18.724 1.00 41.68 97 SER A N 1
ATOM 761 C CA . SER A 1 119 ? 39.866 -16.560 -17.698 1.00 46.52 97 SER A CA 1
ATOM 762 C C . SER A 1 119 ? 40.130 -15.060 -17.641 1.00 39.61 97 SER A C 1
ATOM 763 O O . SER A 1 119 ? 40.085 -14.458 -16.561 1.00 42.32 97 SER A O 1
ATOM 766 N N . ALA A 1 120 ? 40.385 -14.439 -18.797 1.00 40.39 98 ALA A N 1
ATOM 767 C CA . ALA A 1 120 ? 40.643 -12.998 -18.837 1.00 45.01 98 ALA A CA 1
ATOM 768 C C . ALA A 1 120 ? 39.478 -12.211 -18.237 1.00 39.81 98 ALA A C 1
ATOM 769 O O . ALA A 1 120 ? 39.678 -11.299 -17.423 1.00 41.03 98 ALA A O 1
ATOM 771 N N . ILE A 1 121 ? 38.248 -12.584 -18.595 1.00 37.36 99 ILE A N 1
ATOM 772 C CA . ILE A 1 121 ? 37.068 -11.918 -18.053 1.00 33.65 99 ILE A CA 1
ATOM 773 C C . ILE A 1 121 ? 37.019 -12.036 -16.532 1.00 36.06 99 ILE A C 1
ATOM 774 O O . ILE A 1 121 ? 36.615 -11.096 -15.831 1.00 35.46 99 ILE A O 1
ATOM 779 N N . ALA A 1 122 ? 37.432 -13.185 -15.991 1.00 33.57 100 ALA A N 1
ATOM 780 C CA . ALA A 1 122 ? 37.325 -13.387 -14.549 1.00 37.77 100 ALA A CA 1
ATOM 781 C C . ALA A 1 122 ? 38.332 -12.531 -13.783 1.00 36.09 100 ALA A C 1
ATOM 782 O O . ALA A 1 122 ? 38.035 -12.030 -12.690 1.00 38.42 100 ALA A O 1
ATOM 784 N N . VAL A 1 123 ? 39.536 -12.373 -14.315 1.00 35.67 101 VAL A N 1
ATOM 785 C CA . VAL A 1 123 ? 40.51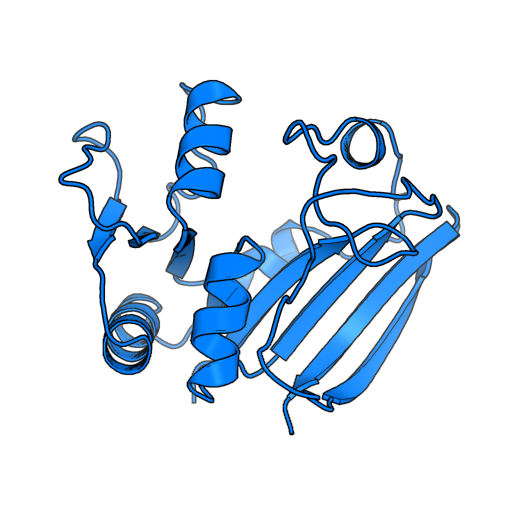3 -11.597 -13.563 1.00 43.82 101 VAL A CA 1
ATOM 786 C C . VAL A 1 123 ? 40.208 -10.108 -13.688 1.00 40.65 101 VAL A C 1
ATOM 787 O O . VAL A 1 123 ? 40.387 -9.341 -12.730 1.00 41.26 101 VAL A O 1
ATOM 791 N N . ARG A 1 124 ? 39.699 -9.689 -14.849 1.00 38.57 102 ARG A N 1
ATOM 792 C CA . ARG A 1 124 ? 39.151 -8.346 -14.997 1.00 40.47 102 ARG A CA 1
ATOM 793 C C . ARG A 1 124 ? 38.028 -8.099 -13.991 1.00 38.36 102 ARG A C 1
ATOM 794 O O . ARG A 1 124 ? 38.004 -7.071 -13.307 1.00 40.53 102 ARG A O 1
ATOM 802 N N . ALA A 1 125 ? 37.105 -9.053 -13.853 1.00 39.57 103 ALA A N 1
ATOM 803 C CA . ALA A 1 125 ? 35.978 -8.836 -12.952 1.00 33.75 103 ALA A CA 1
ATOM 804 C C . ALA A 1 125 ? 36.366 -8.970 -11.486 1.00 29.10 103 ALA A C 1
ATOM 805 O O . ALA A 1 125 ? 35.774 -8.295 -10.638 1.00 28.27 103 ALA A O 1
ATOM 807 N N . ARG A 1 126 ? 37.328 -9.846 -11.165 1.00 34.85 104 ARG A N 1
ATOM 808 C CA . ARG A 1 126 ? 37.795 -9.992 -9.781 1.00 39.50 104 ARG A CA 1
ATOM 809 C C . ARG A 1 126 ? 38.563 -8.756 -9.323 1.00 35.40 104 ARG A C 1
ATOM 810 O O . ARG A 1 126 ? 38.460 -8.339 -8.160 1.00 38.91 104 ARG A O 1
ATOM 818 N N . GLN A 1 127 ? 39.349 -8.175 -10.224 1.00 29.53 105 GLN A N 1
ATOM 819 C CA . GLN A 1 127 ? 40.003 -6.908 -9.930 1.00 38.42 105 GLN A CA 1
ATOM 820 C C . GLN A 1 127 ? 38.982 -5.823 -9.622 1.00 39.68 105 GLN A C 1
ATOM 821 O O . GLN A 1 127 ? 39.014 -5.218 -8.545 1.00 37.44 105 GLN A O 1
ATOM 827 N N . ALA A 1 128 ? 38.041 -5.592 -10.552 1.00 34.88 106 ALA A N 1
ATOM 828 C CA . ALA A 1 128 ? 37.003 -4.587 -10.347 1.00 34.61 106 ALA A CA 1
ATOM 829 C C . ALA A 1 128 ? 36.194 -4.856 -9.090 1.00 32.70 106 ALA A C 1
ATOM 830 O O . ALA A 1 128 ? 35.642 -3.923 -8.508 1.00 36.84 106 ALA A O 1
ATOM 832 N N . ALA A 1 129 ? 36.133 -6.103 -8.631 1.00 37.15 107 ALA A N 1
ATOM 833 C CA . ALA A 1 129 ? 35.348 -6.380 -7.437 1.00 36.29 107 ALA A CA 1
ATOM 834 C C . ALA A 1 129 ? 36.026 -5.902 -6.152 1.00 34.94 107 ALA A C 1
ATOM 835 O O . ALA A 1 129 ? 35.350 -5.828 -5.118 1.00 35.22 107 ALA A O 1
ATOM 837 N N . LYS A 1 130 ? 37.331 -5.580 -6.199 1.00 38.74 108 LYS A N 1
ATOM 838 C CA . LYS A 1 130 ? 38.054 -4.938 -5.085 1.00 37.21 108 LYS A CA 1
ATOM 839 C C . LYS A 1 130 ? 38.079 -5.819 -3.836 1.00 33.89 108 LYS A C 1
ATOM 840 O O . LYS A 1 130 ? 37.795 -5.362 -2.727 1.00 33.77 108 LYS A O 1
ATOM 846 N N . GLY A 1 131 ? 38.432 -7.098 -4.017 1.00 33.14 109 GLY A N 1
ATOM 847 C CA . GLY A 1 131 ? 38.418 -8.039 -2.918 1.00 32.31 109 GLY A CA 1
ATOM 848 C C . GLY A 1 131 ? 37.059 -8.590 -2.530 1.00 34.42 109 GLY A C 1
ATOM 849 O O . GLY A 1 131 ? 36.999 -9.542 -1.736 1.00 38.17 109 GLY A O 1
ATOM 850 N N . LYS A 1 132 ? 35.965 -8.038 -3.050 1.00 29.52 110 LYS A N 1
ATOM 851 C CA . LYS A 1 132 ? 34.655 -8.646 -2.864 1.00 29.19 110 LYS A CA 1
ATOM 852 C C . LYS A 1 132 ? 34.448 -9.759 -3.900 1.00 30.79 110 LYS A C 1
ATOM 853 O O . LYS A 1 132 ? 35.304 -10.021 -4.752 1.00 31.28 110 LYS A O 1
ATOM 859 N N . ASN A 1 133 ? 33.304 -10.438 -3.833 1.00 31.46 111 ASN A N 1
ATOM 860 C CA . ASN A 1 133 ? 33.069 -11.533 -4.768 1.00 30.09 111 ASN A CA 1
ATOM 861 C C . ASN A 1 133 ? 32.550 -11.000 -6.103 1.00 31.83 111 ASN A C 1
ATOM 862 O O . ASN A 1 133 ? 32.014 -9.892 -6.193 1.00 30.38 111 ASN A O 1
ATOM 867 N N . VAL A 1 134 ? 32.700 -11.818 -7.140 1.00 30.73 112 VAL A N 1
ATOM 868 C CA . VAL A 1 134 ? 32.111 -11.569 -8.450 1.00 25.38 112 VAL A CA 1
ATOM 869 C C . VAL A 1 134 ? 30.834 -12.392 -8.558 1.00 30.18 112 VAL A C 1
ATOM 870 O O . VAL A 1 134 ? 30.860 -13.617 -8.392 1.00 26.41 112 VAL A O 1
ATOM 874 N N . TRP A 1 135 ? 29.710 -11.728 -8.831 1.00 28.42 113 TRP A N 1
ATOM 875 C CA . TRP A 1 135 ? 28.421 -12.400 -8.969 1.00 24.79 113 TRP A CA 1
ATOM 876 C C . TRP A 1 135 ? 28.189 -12.692 -10.443 1.00 29.56 113 TRP A C 1
ATOM 877 O O . TRP A 1 135 ? 27.881 -11.777 -11.219 1.00 27.64 113 TRP A O 1
ATOM 888 N N . LEU A 1 136 ? 28.336 -13.966 -10.821 1.00 26.32 114 LEU A N 1
ATOM 889 C CA . LEU A 1 136 ? 27.933 -14.477 -12.137 1.00 28.19 114 LEU A CA 1
ATOM 890 C C . LEU A 1 136 ? 26.414 -14.623 -12.146 1.00 29.18 114 LEU A C 1
ATOM 891 O O . LEU A 1 136 ? 25.874 -15.660 -11.757 1.00 30.93 114 LEU A O 1
ATOM 896 N N . VAL A 1 137 ? 25.704 -13.583 -12.605 1.00 27.04 115 VAL A N 1
ATOM 897 C CA . VAL A 1 137 ? 24.248 -13.653 -12.573 1.00 29.45 115 VAL A CA 1
ATOM 898 C C . VAL A 1 137 ? 23.714 -14.625 -13.629 1.00 26.96 115 VAL A C 1
ATOM 899 O O . VAL A 1 137 ? 22.596 -15.138 -13.481 1.00 29.85 115 VAL A O 1
ATOM 903 N N . GLY A 1 138 ? 24.491 -14.930 -14.665 1.00 30.48 116 GLY A N 1
ATOM 904 C CA . GLY A 1 138 ? 24.092 -15.940 -15.624 1.00 30.65 116 GLY A CA 1
ATOM 905 C C . GLY A 1 138 ? 24.075 -15.394 -17.041 1.00 28.06 116 GLY A C 1
ATOM 906 O O . GLY A 1 138 ? 24.709 -14.382 -17.345 1.00 32.98 116 GLY A O 1
ATOM 907 N N . GLY A 1 139 ? 23.337 -16.062 -17.918 1.00 28.64 117 GLY A N 1
ATOM 908 C CA . GLY A 1 139 ? 22.568 -17.230 -17.534 1.00 27.68 117 GLY A CA 1
ATOM 909 C C . GLY A 1 139 ? 23.337 -18.524 -17.693 1.00 25.09 117 GLY A C 1
ATOM 910 O O . GLY A 1 139 ? 24.545 -18.584 -17.433 1.00 22.01 117 GLY A O 1
ATOM 911 N N . GLY A 1 140 ? 22.633 -19.562 -18.157 1.00 30.36 118 GLY A N 1
ATOM 912 C CA . GLY A 1 140 ? 23.237 -20.883 -18.221 1.00 23.88 118 GLY A CA 1
ATOM 913 C C . GLY A 1 140 ? 24.443 -20.932 -19.136 1.00 27.49 118 GLY A C 1
ATOM 914 O O . GLY A 1 140 ? 25.526 -21.382 -18.737 1.00 22.35 118 GLY A O 1
ATOM 915 N N . LYS A 1 141 ? 24.270 -20.469 -20.379 1.00 27.88 119 LYS A N 1
ATOM 916 C CA . LYS A 1 141 ? 25.352 -20.527 -21.357 1.00 28.46 119 LYS A CA 1
ATOM 917 C C . LYS A 1 141 ? 26.605 -19.853 -20.823 1.00 25.75 119 LYS A C 1
ATOM 918 O O . LYS A 1 141 ? 27.715 -20.379 -20.968 1.00 29.73 119 LYS A O 1
ATOM 924 N N . THR A 1 142 ? 26.439 -18.694 -20.179 1.00 27.43 120 THR A N 1
ATOM 925 C CA . THR A 1 142 ? 27.583 -17.962 -19.629 1.00 28.51 120 THR A CA 1
ATOM 926 C C . THR A 1 142 ? 28.209 -18.718 -18.466 1.00 27.11 120 THR A C 1
ATOM 927 O O . THR A 1 142 ? 29.444 -18.839 -18.380 1.00 23.16 120 THR A O 1
ATOM 931 N N . ALA A 1 143 ? 27.367 -19.196 -17.539 1.00 24.21 121 ALA A N 1
ATOM 932 C CA . ALA A 1 143 ? 27.857 -19.960 -16.393 1.00 25.32 121 ALA A CA 1
ATOM 933 C C . ALA A 1 143 ? 28.679 -21.158 -16.846 1.00 27.86 121 ALA A C 1
ATOM 934 O O . ALA A 1 143 ? 29.791 -21.387 -16.348 1.00 27.51 121 ALA A O 1
ATOM 936 N N . ALA A 1 144 ? 28.155 -21.911 -17.828 1.00 27.08 122 ALA A N 1
ATOM 937 C CA . ALA A 1 144 ? 28.852 -23.080 -18.361 1.00 29.29 122 ALA A CA 1
ATOM 938 C C . ALA A 1 144 ? 30.182 -22.701 -19.014 1.00 31.29 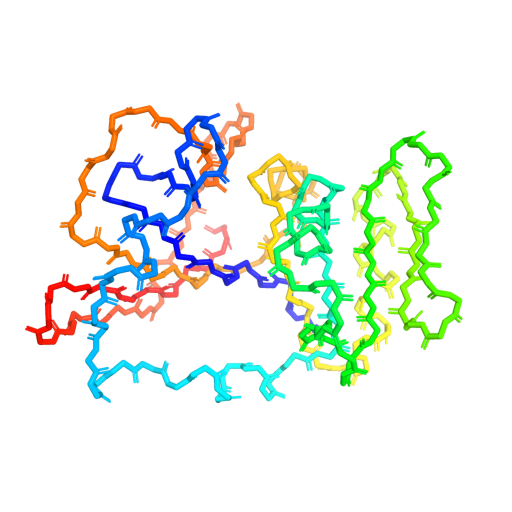122 ALA A C 1
ATOM 939 O O . ALA A 1 144 ? 31.165 -23.440 -18.905 1.00 29.37 122 ALA A O 1
ATOM 941 N N . CYS A 1 145 ? 30.232 -21.566 -19.713 1.00 33.41 123 CYS A N 1
ATOM 942 C CA . CYS A 1 145 ? 31.502 -21.119 -20.268 1.00 29.24 123 CYS A CA 1
ATOM 943 C C . CYS A 1 145 ? 32.544 -20.997 -19.161 1.00 28.38 123 CYS A C 1
ATOM 944 O O . CYS A 1 145 ? 33.661 -21.511 -19.281 1.00 32.52 123 CYS A O 1
ATOM 947 N N . PHE A 1 146 ? 32.168 -20.382 -18.041 1.00 32.18 124 PHE A N 1
ATOM 948 C CA . PHE A 1 146 ? 33.109 -20.224 -16.930 1.00 33.06 124 PHE A CA 1
ATOM 949 C C . PHE A 1 146 ? 33.465 -21.569 -16.304 1.00 36.16 124 PHE A C 1
ATOM 950 O O . PHE A 1 146 ? 34.636 -21.822 -15.999 1.00 33.95 124 PHE A O 1
ATOM 958 N N . ALA A 1 147 ? 32.470 -22.442 -16.101 1.00 30.72 125 ALA A N 1
ATOM 959 C CA . ALA A 1 147 ? 32.741 -23.734 -15.470 1.00 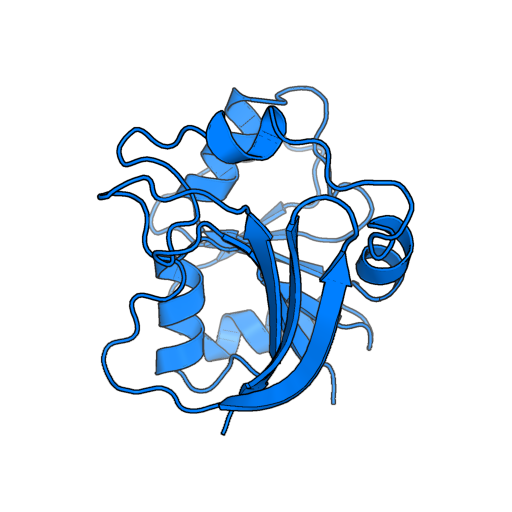32.42 125 ALA A CA 1
ATOM 960 C C . ALA A 1 147 ? 33.644 -24.583 -16.353 1.00 33.86 125 ALA A C 1
ATOM 961 O O . ALA A 1 147 ? 34.633 -25.147 -15.878 1.00 36.12 125 ALA A O 1
ATOM 963 N N . ASN A 1 148 ? 33.326 -24.669 -17.656 1.00 38.54 126 ASN A N 1
ATOM 964 C CA . ASN A 1 148 ? 34.193 -25.387 -18.588 1.00 37.02 126 ASN A CA 1
ATOM 965 C C . ASN A 1 148 ? 35.621 -24.872 -18.530 1.00 43.03 126 ASN A C 1
ATOM 966 O O . ASN A 1 148 ? 36.564 -25.643 -18.740 1.00 44.42 126 ASN A O 1
ATOM 971 N N . ALA A 1 149 ? 35.800 -23.573 -18.247 1.00 36.52 127 ALA A N 1
ATOM 972 C CA . ALA A 1 149 ? 37.117 -22.965 -18.086 1.00 35.60 127 ALA A CA 1
ATOM 973 C C . ALA A 1 149 ? 37.703 -23.136 -16.686 1.00 36.44 127 ALA A C 1
ATOM 974 O O . ALA A 1 149 ? 38.778 -22.592 -16.423 1.00 39.83 127 ALA A O 1
ATOM 976 N N . GLY A 1 150 ? 37.033 -23.859 -15.787 1.00 37.32 128 GLY A N 1
ATOM 977 C CA . GLY A 1 150 ? 37.499 -24.002 -14.417 1.00 33.71 128 GLY A CA 1
ATOM 978 C C . GLY A 1 150 ? 37.528 -22.725 -13.603 1.00 37.22 128 GLY A C 1
ATOM 979 O O . GLY A 1 150 ? 38.316 -22.625 -12.658 1.00 36.24 128 GLY A O 1
ATOM 980 N N . GLU A 1 151 ? 36.689 -21.740 -13.946 1.00 34.29 129 GLU A N 1
ATOM 981 C CA . GLU A 1 151 ? 36.690 -20.422 -13.317 1.00 32.95 129 GLU A CA 1
ATOM 982 C C . GLU A 1 151 ? 35.559 -20.223 -12.319 1.00 32.65 129 GLU A C 1
ATOM 983 O O . GLU A 1 151 ? 35.592 -19.248 -11.555 1.00 27.46 129 GLU A O 1
ATOM 989 N N . LEU A 1 152 ? 34.556 -21.097 -12.324 1.00 31.37 130 LEU A N 1
ATOM 990 C CA . LEU A 1 152 ? 33.425 -20.997 -11.415 1.00 29.23 130 LEU A CA 1
ATOM 991 C C . LEU A 1 152 ? 33.740 -21.767 -10.138 1.00 33.30 130 LEU A C 1
ATOM 992 O O . LEU A 1 152 ? 34.140 -22.938 -10.195 1.00 36.07 130 LEU A O 1
ATOM 997 N N . GLN A 1 153 ? 33.556 -21.112 -8.993 1.00 28.67 131 GLN A N 1
ATOM 998 C CA . GLN A 1 153 ? 33.998 -21.645 -7.711 1.00 31.96 131 GLN A CA 1
ATOM 999 C C . GLN A 1 153 ? 32.871 -21.941 -6.740 1.00 36.54 131 GLN A C 1
ATOM 1000 O O . GLN A 1 153 ? 33.049 -22.790 -5.857 1.00 35.33 131 GLN A O 1
ATOM 1006 N N . GLN A 1 154 ? 31.726 -21.277 -6.860 1.00 25.54 132 GLN A N 1
ATOM 1007 C CA . GLN A 1 154 ? 30.654 -21.540 -5.921 1.00 25.67 132 GLN A CA 1
ATOM 1008 C C . GLN A 1 154 ? 29.318 -21.239 -6.587 1.00 26.94 132 GLN A C 1
ATOM 1009 O O . GLN A 1 154 ? 29.253 -20.458 -7.540 1.00 23.76 132 GLN A O 1
ATOM 1015 N N . LEU A 1 155 ? 28.260 -21.913 -6.109 1.00 23.61 133 LEU A N 1
ATOM 1016 C CA . LEU A 1 155 ? 26.892 -21.688 -6.557 1.00 26.70 133 LEU A CA 1
ATOM 1017 C C . LEU A 1 155 ? 25.977 -21.495 -5.354 1.00 26.52 133 LEU A C 1
ATOM 1018 O O . LEU A 1 155 ? 26.147 -22.132 -4.313 1.00 27.38 133 LEU A O 1
ATOM 1023 N N . PHE A 1 156 ? 24.990 -20.632 -5.512 1.00 23.90 134 PHE A N 1
ATOM 1024 C CA . PHE A 1 156 ? 23.959 -20.404 -4.505 1.00 22.68 134 PHE A CA 1
ATOM 1025 C C . PHE A 1 156 ? 22.652 -20.509 -5.268 1.00 21.25 134 PHE A C 1
ATOM 1026 O O . PHE A 1 156 ? 22.307 -19.594 -6.017 1.00 22.14 134 PHE A O 1
ATOM 1034 N N . ILE A 1 157 ? 21.912 -21.596 -5.075 1.00 22.97 135 ILE A N 1
ATOM 1035 C CA . ILE A 1 157 ? 20.703 -21.863 -5.848 1.00 21.06 135 ILE A CA 1
ATOM 1036 C C . ILE A 1 157 ? 19.481 -21.751 -4.940 1.00 22.26 135 ILE A C 1
ATOM 1037 O O . ILE A 1 157 ? 19.406 -22.413 -3.896 1.00 21.18 135 ILE A O 1
ATOM 1042 N N . THR A 1 158 ? 18.512 -20.937 -5.350 1.00 19.28 136 THR A N 1
ATOM 1043 C CA . THR A 1 158 ? 17.174 -20.955 -4.760 1.00 24.02 136 THR A CA 1
ATOM 1044 C C . THR A 1 158 ? 16.265 -21.786 -5.674 1.00 26.35 136 THR A C 1
ATOM 1045 O O . THR A 1 158 ? 16.109 -21.469 -6.861 1.00 23.95 136 THR A O 1
ATOM 1049 N N . THR A 1 159 ? 15.714 -22.878 -5.144 1.00 26.45 137 THR A N 1
ATOM 1050 C CA . THR A 1 159 ? 14.922 -23.818 -5.938 1.00 23.83 137 THR A CA 1
ATOM 1051 C C . THR A 1 159 ? 13.441 -23.641 -5.653 1.00 25.75 137 THR A C 1
ATOM 1052 O O . THR A 1 159 ? 13.013 -23.736 -4.502 1.00 26.70 137 THR A O 1
ATOM 1056 N N . ILE A 1 160 ? 12.666 -23.394 -6.707 1.00 26.37 138 ILE A N 1
ATOM 1057 C CA . ILE A 1 160 ? 11.230 -23.167 -6.596 1.00 25.36 138 ILE A CA 1
ATOM 1058 C C . ILE A 1 160 ? 10.506 -24.501 -6.758 1.00 28.96 138 ILE A C 1
ATOM 1059 O O . ILE A 1 160 ? 10.777 -25.230 -7.722 1.00 27.88 138 ILE A O 1
ATOM 1064 N N . PRO A 1 161 ? 9.568 -24.861 -5.852 1.00 31.41 139 PRO A N 1
ATOM 1065 C CA . PRO A 1 161 ? 8.873 -26.154 -5.968 1.00 29.49 139 PRO A CA 1
ATOM 1066 C C . PRO A 1 161 ? 7.940 -26.263 -7.173 1.00 30.73 139 PRO A C 1
ATOM 1067 O O . PRO A 1 161 ? 6.713 -26.230 -7.022 1.00 29.84 139 PRO A O 1
ATOM 1071 N N . THR A 1 162 ? 8.505 -26.442 -8.365 1.00 30.68 140 THR A N 1
ATOM 1072 C CA . THR A 1 162 ? 7.716 -26.566 -9.581 1.00 28.64 140 THR A CA 1
ATOM 1073 C C . THR A 1 162 ? 8.615 -27.158 -10.644 1.00 27.11 140 THR A C 1
ATOM 1074 O O . THR A 1 162 ? 9.832 -27.002 -10.585 1.00 24.48 140 THR A O 1
ATOM 1078 N N . PHE A 1 163 ? 7.998 -27.863 -11.594 1.00 24.89 141 PHE A N 1
ATOM 1079 C CA . PHE A 1 163 ? 8.658 -28.336 -12.802 1.00 24.01 141 PHE A CA 1
ATOM 1080 C C . PHE A 1 163 ? 8.086 -27.573 -13.985 1.00 27.59 141 PHE A C 1
ATOM 1081 O O . PHE A 1 163 ? 6.871 -27.394 -14.085 1.00 32.45 141 PHE A O 1
ATOM 1089 N N . ILE A 1 164 ? 8.948 -27.131 -14.893 1.00 24.93 142 ILE A N 1
ATOM 1090 C CA . ILE A 1 164 ? 8.444 -26.530 -16.117 1.00 25.89 142 ILE A CA 1
ATOM 1091 C C . ILE A 1 164 ? 8.783 -27.365 -17.346 1.00 26.62 142 ILE A C 1
ATOM 1092 O O . ILE A 1 164 ? 8.551 -26.922 -18.471 1.00 28.08 142 ILE A O 1
ATOM 1097 N N . GLY A 1 165 ? 9.341 -28.564 -17.158 1.00 24.69 143 GLY A N 1
ATOM 1098 C CA . GLY A 1 165 ? 9.561 -29.494 -18.261 1.00 23.49 143 GLY A CA 1
ATOM 1099 C C . GLY A 1 165 ? 10.696 -29.155 -19.220 1.00 28.87 143 GLY A C 1
ATOM 1100 O O . GLY A 1 165 ? 11.658 -29.928 -19.364 1.00 27.58 143 GLY A O 1
ATOM 1101 N N . THR A 1 166 ? 10.583 -28.019 -19.914 1.00 22.38 144 THR A N 1
ATOM 1102 C CA . THR A 1 166 ? 11.648 -27.523 -20.775 1.00 28.03 144 THR A CA 1
ATOM 1103 C C . THR A 1 166 ? 11.949 -26.078 -20.394 1.00 25.72 144 THR A C 1
ATOM 1104 O O . THR A 1 166 ? 11.097 -25.385 -19.836 1.00 25.52 144 THR A O 1
ATOM 1108 N N . GLY A 1 167 ? 13.164 -25.628 -20.686 1.00 25.19 145 GLY A N 1
ATOM 1109 C CA . GLY A 1 167 ? 13.483 -24.229 -20.471 1.00 28.04 145 GLY A CA 1
ATOM 1110 C C . GLY A 1 167 ? 14.974 -23.991 -20.529 1.00 25.39 145 GLY A C 1
ATOM 1111 O O . GLY A 1 167 ? 15.741 -24.841 -20.978 1.00 20.82 145 GLY A O 1
ATOM 1112 N N . VAL A 1 168 ? 15.378 -22.812 -20.049 1.00 25.07 146 VAL A N 1
ATOM 1113 C CA . VAL A 1 168 ? 16.787 -22.429 -20.087 1.00 27.41 146 VAL A CA 1
ATOM 1114 C C . VAL A 1 168 ? 17.518 -23.261 -19.040 1.00 27.71 146 VAL A C 1
ATOM 1115 O O . VAL A 1 168 ? 17.186 -23.167 -17.851 1.00 27.75 146 VAL A O 1
ATOM 1119 N N . PRO A 1 169 ? 18.516 -24.057 -19.427 1.00 24.73 147 PRO A N 1
ATOM 1120 C CA . PRO A 1 169 ? 19.261 -24.858 -18.443 1.00 25.69 147 PRO A CA 1
ATOM 1121 C C . PRO A 1 169 ? 20.194 -24.037 -17.569 1.00 29.70 147 PRO A C 1
ATOM 1122 O O . PRO A 1 169 ? 20.960 -23.185 -18.051 1.00 26.78 147 PRO A O 1
ATOM 1126 N N . VAL A 1 170 ? 20.171 -24.375 -16.273 1.00 28.26 148 VAL A N 1
ATOM 1127 C CA . VAL A 1 170 ? 20.937 -23.648 -15.260 1.00 24.23 148 VAL A CA 1
ATOM 1128 C C . VAL A 1 170 ? 22.436 -23.720 -15.517 1.00 22.51 148 VAL A C 1
ATOM 1129 O O . VAL A 1 170 ? 23.150 -22.738 -15.289 1.00 27.84 148 VAL A O 1
ATOM 1133 N N . LEU A 1 171 ? 22.944 -24.850 -16.008 1.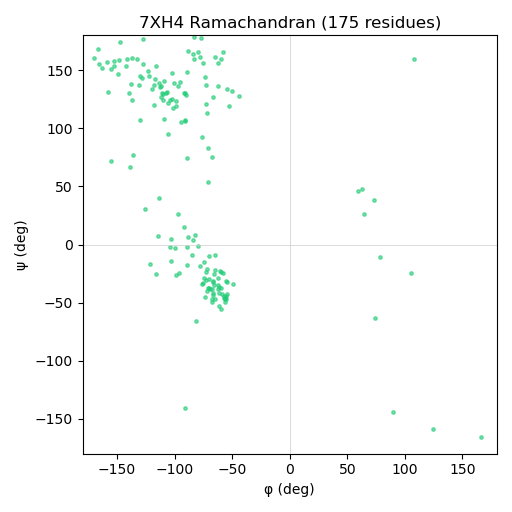00 22.26 149 LEU A N 1
ATOM 1134 C CA . LEU A 1 171 ? 24.391 -24.994 -16.118 1.00 22.55 149 LEU A CA 1
ATOM 1135 C C . LEU A 1 171 ? 24.789 -26.011 -17.194 1.00 26.57 149 LEU A C 1
ATOM 1136 O O . LEU A 1 171 ? 25.299 -27.101 -16.881 1.00 27.84 149 LEU A O 1
ATOM 1141 N N . PRO A 1 172 ? 24.612 -25.663 -18.486 1.00 24.36 150 PRO A N 1
ATOM 1142 C CA . PRO A 1 172 ? 24.823 -26.630 -19.572 1.00 21.36 150 PRO A CA 1
ATOM 1143 C C . PRO A 1 172 ? 26.272 -26.997 -19.805 1.00 29.01 150 PRO A C 1
ATOM 1144 O O . PRO A 1 172 ? 26.744 -26.899 -20.945 1.00 29.01 150 PRO A O 1
ATOM 1148 N N . VAL A 1 173 ? 26.976 -27.431 -18.753 1.00 27.67 151 VAL A N 1
ATOM 1149 C CA . VAL A 1 173 ? 28.394 -27.735 -18.890 1.00 26.83 151 VAL A CA 1
ATOM 1150 C C . VAL A 1 173 ? 28.582 -28.837 -19.928 1.00 32.30 151 VAL A C 1
ATOM 1151 O O . VAL A 1 173 ? 27.662 -29.602 -20.257 1.00 33.27 151 VAL A O 1
ATOM 1155 N N . ASP A 1 174 ? 29.800 -28.912 -20.454 1.00 33.36 152 ASP A N 1
ATOM 1156 C CA . ASP A 1 174 ? 30.091 -29.932 -21.445 1.00 35.82 152 ASP A CA 1
ATOM 1157 C C . ASP A 1 174 ? 30.213 -31.302 -20.806 1.00 35.67 152 ASP A C 1
ATOM 1158 O O . ASP A 1 174 ? 29.956 -32.308 -21.477 1.00 40.85 152 ASP A O 1
ATOM 1163 N N . ARG A 1 175 ? 30.638 -31.376 -19.535 1.00 38.03 153 ARG A N 1
ATOM 1164 C CA . ARG A 1 175 ? 30.695 -32.655 -18.833 1.00 39.77 153 ARG A CA 1
ATOM 1165 C C . ARG A 1 175 ? 30.412 -32.494 -17.347 1.00 36.41 153 ARG A C 1
ATOM 1166 O O . ARG A 1 175 ? 30.316 -31.381 -16.822 1.00 34.55 153 ARG A O 1
ATOM 1174 N N . ALA A 1 176 ? 30.322 -33.644 -16.672 1.00 33.58 154 ALA A N 1
ATOM 1175 C CA . ALA A 1 176 ? 29.941 -33.703 -15.268 1.00 33.03 154 ALA A CA 1
ATOM 1176 C C . ALA A 1 176 ? 30.812 -32.786 -14.419 1.00 33.84 154 ALA A C 1
ATOM 1177 O O . ALA A 1 176 ? 32.032 -32.950 -14.362 1.00 34.48 154 ALA A O 1
ATOM 1179 N N . LEU A 1 177 ? 30.180 -31.812 -13.765 1.00 32.01 155 LEU A N 1
ATOM 1180 C CA . LEU A 1 177 ? 30.845 -30.928 -12.811 1.00 31.42 155 LEU A CA 1
ATOM 1181 C C . LEU A 1 177 ? 30.353 -31.296 -11.416 1.00 30.72 155 LEU A C 1
ATOM 1182 O O . LEU A 1 177 ? 29.197 -31.025 -11.069 1.00 31.90 155 LEU A O 1
ATOM 1187 N N . GLU A 1 178 ? 31.210 -31.928 -10.623 1.00 37.55 156 GLU A N 1
ATOM 1188 C CA . GLU A 1 178 ? 30.797 -32.297 -9.276 1.00 38.15 156 GLU A CA 1
ATOM 1189 C C . GLU A 1 178 ? 31.093 -31.170 -8.294 1.00 35.03 156 GLU A C 1
ATOM 1190 O O . GLU A 1 178 ? 32.051 -30.403 -8.451 1.00 30.70 156 GLU A O 1
ATOM 1196 N N . VAL A 1 179 ? 30.241 -31.082 -7.271 1.00 32.00 157 VAL A N 1
ATOM 1197 C CA . VAL A 1 179 ? 30.283 -30.026 -6.275 1.00 31.61 157 VAL A CA 1
ATOM 1198 C C . VAL A 1 179 ? 30.185 -30.669 -4.903 1.00 33.53 157 VAL A C 1
ATOM 1199 O O . VAL A 1 179 ? 29.726 -31.804 -4.750 1.00 36.80 157 VAL A O 1
ATOM 1203 N N . VAL A 1 180 ? 30.631 -29.915 -3.902 1.00 31.17 158 VAL A N 1
ATOM 1204 C CA . VAL A 1 180 ? 30.486 -30.263 -2.491 1.00 35.70 158 VAL A CA 1
ATOM 1205 C C . VAL A 1 180 ? 29.346 -29.423 -1.912 1.00 29.47 158 VAL A C 1
ATOM 1206 O O . VAL A 1 180 ? 29.351 -28.195 -2.041 1.00 29.45 158 VAL A O 1
ATOM 1210 N N . LEU A 1 181 ? 28.350 -30.072 -1.313 1.00 28.19 159 LEU A N 1
ATOM 1211 C CA . LEU A 1 181 ? 27.261 -29.349 -0.648 1.00 31.20 159 LEU A CA 1
ATOM 1212 C C . LEU A 1 181 ? 27.764 -28.706 0.636 1.00 37.50 159 LEU A C 1
ATOM 1213 O O . LEU A 1 181 ? 28.100 -29.410 1.590 1.00 42.22 159 LEU A O 1
ATOM 1218 N N . ARG A 1 182 ? 27.800 -27.376 0.678 1.00 37.31 160 ARG A N 1
ATOM 1219 C CA . ARG A 1 182 ? 28.297 -26.690 1.860 1.00 36.01 160 ARG A CA 1
ATOM 1220 C C . ARG A 1 182 ? 27.196 -26.195 2.776 1.00 36.72 160 ARG A C 1
ATOM 1221 O O . ARG A 1 182 ? 27.438 -26.045 3.976 1.00 43.35 160 ARG A O 1
ATOM 1229 N N . GLU A 1 183 ? 25.997 -25.932 2.258 1.00 37.03 161 GLU A N 1
ATOM 1230 C CA . GLU A 1 183 ? 24.887 -25.595 3.135 1.00 32.11 161 GLU A CA 1
ATOM 1231 C C . GLU A 1 183 ? 23.584 -25.862 2.395 1.00 36.15 161 GLU A C 1
ATOM 1232 O O . GLU A 1 183 ? 23.554 -25.897 1.163 1.00 35.33 161 GLU A O 1
ATOM 1238 N N . GLN A 1 184 ? 22.515 -26.064 3.161 1.00 26.52 162 GLN A N 1
ATOM 1239 C CA . GLN A 1 184 ? 21.197 -26.294 2.590 1.00 37.31 162 GLN A CA 1
ATOM 1240 C C . GLN A 1 184 ? 20.136 -25.944 3.623 1.00 36.36 162 GLN A C 1
ATOM 1241 O O . GLN A 1 184 ? 20.223 -26.381 4.773 1.00 36.84 162 GLN A O 1
ATOM 1247 N N . ARG A 1 185 ? 19.147 -25.154 3.205 1.00 32.45 163 ARG A N 1
ATOM 1248 C CA . ARG A 1 185 ? 17.989 -24.811 4.018 1.00 33.28 163 ARG A CA 1
ATOM 1249 C C . ARG A 1 185 ? 16.735 -25.096 3.216 1.00 31.20 163 ARG A C 1
ATOM 1250 O O . ARG A 1 185 ? 16.705 -24.876 2.004 1.00 34.91 163 ARG A O 1
ATOM 1258 N N . THR A 1 186 ? 15.698 -25.565 3.894 1.00 31.43 164 THR A N 1
ATOM 1259 C CA . THR A 1 186 ? 14.373 -25.709 3.308 1.00 29.45 164 THR A CA 1
ATOM 1260 C C . THR A 1 186 ? 13.487 -24.656 3.955 1.00 34.98 164 THR A C 1
ATOM 1261 O O . THR A 1 186 ? 13.394 -24.598 5.183 1.00 40.19 164 THR A O 1
ATOM 1265 N N . LEU A 1 187 ? 12.866 -23.811 3.139 1.00 32.19 165 LEU A N 1
ATOM 1266 C CA . LEU A 1 187 ? 12.019 -22.754 3.669 1.00 36.24 165 LEU A CA 1
ATOM 1267 C C . LEU A 1 187 ? 10.613 -23.284 3.943 1.00 38.76 165 LEU A C 1
ATOM 1268 O O . LEU A 1 187 ? 10.216 -24.357 3.473 1.00 34.22 165 LEU A O 1
ATOM 1273 N N . GLN A 1 188 ? 9.855 -22.509 4.724 1.00 38.63 166 GLN A N 1
ATOM 1274 C CA . GLN A 1 188 ? 8.500 -22.909 5.092 1.00 40.22 166 GLN A CA 1
ATOM 1275 C C . GLN A 1 188 ? 7.574 -22.983 3.881 1.00 39.78 166 GLN A C 1
ATOM 1276 O O . GLN A 1 188 ? 6.562 -23.694 3.932 1.00 40.52 166 GLN A O 1
ATOM 1282 N N . SER A 1 189 ? 7.909 -22.284 2.794 1.00 34.55 167 SER A N 1
ATOM 1283 C CA . SER A 1 189 ? 7.069 -22.212 1.600 1.00 38.68 167 SER A CA 1
ATOM 1284 C C . SER A 1 189 ? 7.285 -23.376 0.632 1.00 38.26 167 SER A C 1
ATOM 1285 O O . SER A 1 189 ? 6.522 -23.508 -0.338 1.00 34.36 167 SER A O 1
ATOM 1288 N N . GLY A 1 190 ? 8.304 -24.202 0.854 1.00 28.71 168 GLY A N 1
ATOM 1289 C CA . GLY A 1 190 ? 8.664 -25.251 -0.069 1.00 31.18 168 GLY A CA 1
ATOM 1290 C C . GLY A 1 190 ? 9.907 -24.964 -0.884 1.00 31.04 168 GLY A C 1
ATOM 1291 O O . GLY A 1 190 ? 10.554 -25.908 -1.347 1.00 30.86 168 GLY A O 1
ATOM 1292 N N . ALA A 1 191 ? 10.256 -23.689 -1.078 1.00 28.37 169 ALA A N 1
ATOM 1293 C CA . ALA A 1 191 ? 11.510 -23.352 -1.740 1.00 27.19 169 ALA A CA 1
ATOM 1294 C C . ALA A 1 191 ? 12.687 -23.815 -0.894 1.00 26.87 169 ALA A C 1
ATOM 1295 O O . ALA A 1 191 ? 12.561 -24.081 0.299 1.00 26.72 169 ALA A O 1
ATOM 1297 N N . MET A 1 192 ? 13.844 -23.915 -1.531 1.00 23.53 170 MET A N 1
ATOM 1298 C CA . MET A 1 192 ? 15.038 -24.431 -0.884 1.00 25.46 170 MET A CA 1
ATOM 1299 C C . MET A 1 192 ? 16.217 -23.554 -1.284 1.00 24.58 170 MET A C 1
ATOM 1300 O O . MET A 1 192 ? 16.161 -22.817 -2.268 1.00 26.49 170 MET A O 1
ATOM 1305 N N . GLU A 1 193 ? 17.282 -23.628 -0.496 1.00 23.11 171 GLU A N 1
ATOM 1306 C CA . GLU A 1 193 ? 18.488 -22.854 -0.720 1.00 23.03 171 GLU A CA 1
ATOM 1307 C C . GLU A 1 193 ? 19.656 -23.783 -0.468 1.00 26.28 171 GLU A C 1
ATOM 1308 O O . GLU A 1 193 ? 19.624 -24.562 0.489 1.00 29.48 171 GLU A O 1
ATOM 1314 N N . CYS A 1 194 ? 20.681 -23.710 -1.305 1.00 23.66 172 CYS A N 1
ATOM 1315 C CA . CYS A 1 194 ? 21.872 -24.505 -1.061 1.00 25.92 172 CYS A CA 1
ATOM 1316 C C . CYS A 1 194 ? 23.070 -23.752 -1.591 1.00 28.35 172 CYS A C 1
ATOM 1317 O O . CYS A 1 194 ? 22.958 -23.018 -2.574 1.00 31.39 172 CYS A O 1
ATOM 1320 N N . ILE A 1 195 ? 24.207 -23.916 -0.913 1.00 28.11 173 ILE A N 1
ATOM 1321 C CA . ILE A 1 195 ? 25.492 -23.407 -1.376 1.00 28.10 173 ILE A CA 1
ATOM 1322 C C . ILE A 1 195 ? 26.307 -24.603 -1.839 1.00 32.02 173 ILE A C 1
ATOM 1323 O O . ILE A 1 195 ? 26.432 -25.595 -1.110 1.00 31.36 173 ILE A O 1
ATOM 1328 N N . LEU A 1 196 ? 26.864 -24.503 -3.044 1.00 28.42 174 LEU A N 1
ATOM 1329 C CA . LEU A 1 196 ? 27.631 -25.566 -3.667 1.00 26.80 174 LEU A CA 1
ATOM 1330 C C . LEU A 1 196 ? 29.035 -25.050 -3.930 1.00 31.55 174 LEU A C 1
ATOM 1331 O O . LEU A 1 196 ? 29.195 -23.952 -4.468 1.00 28.53 174 LEU A O 1
ATOM 1336 N N . ASP A 1 197 ? 30.046 -25.845 -3.578 1.00 29.06 175 ASP A N 1
ATOM 1337 C CA . ASP A 1 197 ? 31.438 -25.528 -3.870 1.00 29.72 175 ASP A CA 1
ATOM 1338 C C . ASP A 1 197 ? 31.942 -26.424 -4.994 1.00 32.02 175 ASP A C 1
ATOM 1339 O O . ASP A 1 197 ? 31.789 -27.645 -4.928 1.00 32.02 175 ASP A O 1
ATOM 1344 N N . VAL A 1 198 ? 32.576 -25.820 -6.002 1.00 31.27 176 VAL A N 1
ATOM 1345 C CA . VAL A 1 198 ? 33.064 -26.565 -7.160 1.00 35.32 176 VAL A CA 1
ATOM 1346 C C . VAL A 1 198 ? 34.305 -27.378 -6.792 1.00 44.44 176 VAL A C 1
ATOM 1347 O O . VAL A 1 198 ? 35.141 -26.943 -5.982 1.00 46.51 176 VAL A O 1
ATOM 1351 N N . LYS A 1 199 ? 34.419 -28.572 -7.392 1.00 44.70 177 LYS A N 1
ATOM 1352 C CA . LYS A 1 199 ? 35.545 -29.522 -7.266 1.00 43.79 177 LYS A CA 1
ATOM 1353 C C . LYS A 1 199 ? 35.429 -30.344 -5.988 1.00 47.35 177 LYS A C 1
ATOM 1354 O O . LYS A 1 199 ? 34.715 -31.361 -5.963 1.00 42.40 177 LYS A O 1
#

B-factor: mean 34.93, std 8.82, range [16.02, 74.84]

Radius of gyration: 15.62 Å; Cα contacts (8 Å, |Δi|>4): 349; chains: 1; bounding box: 36×40×37 Å

Sequence (177 aa):
MSTLVYYVAATLDGYIATQQHKLDWLENFALGDDATAYDDFYQTIGAVVMGSQTYEWIMSNAPDDWPYQDVPAFVMSNRDLSAPANLDITFLRGDASAIAVRARQAAKGKNVWLVGGGKTAACFANAGELQQLFITTIPTFIGTGVPVLPVDRALEVVLREQRTLQSGAMECILDVK

Solvent-accessible surface area: 9630 Å² total; per-residue (Å²): 221,13,33,3,2,0,36,19,23,3,4,74,46,26,47,21,9,23,125,141,73,128,31,73,26,45,126,128,57,85,63,40,157,55,24,50,48,99,106,89,17,35,132,62,5,9,0,0,1,0,7,27,96,33,10,60,70,16,31,89,90,32,92,143,98,10,62,18,111,126,14,35,0,4,0,23,15,127,126,140,43,93,18,63,115,130,30,78,23,41,57,37,127,54,91,4,44,61,4,3,94,109,0,42,129,22,2,163,68,96,37,2,15,0,18,0,13,2,171,13,0,5,50,1,8,79,46,66,32,4,63,29,6,22,26,11,20,2,56,40,143,42,50,83,16,29,59,26,34,53,40,129,194,82,56,131,59,89,115,144,111,87,88,91,5,173,46,33,0,64,7,23,28,20,32,32,199

Nearest PDB structures (foldseek):
  7xh2-assembly1_A  TM=1.003E+00  e=1.730E-35  Pseudomonas fluorescens
  2xw7-assembly1_B  TM=9.318E-01  e=2.659E-17  Mycolicibacterium smegmatis
  3ky8-assembly1_B  TM=8.637E-01  e=1.534E-16  Shewanella loihica PV-4
  3jtw-assembly1_A-2  TM=8.624E-01  e=3.096E-15  Pediococcus pentosaceus ATCC 25745
  3kgy-assembly1_B  TM=7.907E-01  e=3.478E-11  Chloroflexus aurantiacus J-10-fl